Protein AF-0000000069602659 (afdb_homodimer)

Radius of gyration: 32.43 Å; Cα contacts (8 Å, |Δi|>4): 402; chains: 2; bounding box: 47×95×56 Å

Sequence (346 aa):
MYNDALFTDTVLRTPTHEFPVHKAILSARSPVFNRMFSTDMMENNNGCVEITDFEDDTVHRMLLYMYTDSLKDLELEGADELYKIAEKYDIPSLKSSCSYFLKENLYQTNACGVLFLADQHNDVDLKIAAQKYIISQSDQFFESQEWEDFMSAHLKLAADVMLKKICPGRIWQMYNDALFTDTVLRTPTHEFPVHKAILSARSPVFNRMFSTDMMENNNGCVEITDFEDDTVHRMLLYMYTDSLKDLELEGADELYKIAEKYDIPSLKSSCSYFLKENLYQTNACGVLFLADQHNDVDLKIAAQKYIISQSDQFFESQEWEDFMSAHLKLAADVMLKKICPGRIWQ

Organism: Araneus ventricosus (NCBI:txid182803)

Secondary structure (DSSP, 8-state):
-TT-GGG--EEEE-SS-EEEE-HHHHHHH-HHHHHHHHSTHHHHTTTEEE--SS-HHHHHHHHHHHHH---TT--HHHHHHHHHHHHHTT-HHHHHHHHHHHHHT--TTTHHHHHHHHHHTT-HHHHHHHHHHHHHS-GGGGGSHHHHHHHHH-HHHHHHHHHHHH-TTS---/-TT-GGG--EEEE-SS-EEEE-HHHHHHH-HHHHHHHHSTHHHHTTTEEE--SS-HHHHHHHHHHHHH---TT--HHHHHHHHHHHHHTT-HHHHHHHHHHHHHT--TTTHHHHHHHHHHTT-HHHHHHHHHHHHHS-GGGGGSHHHHHHHHH-HHHHHHHHHHHH-TTS---

pLDDT: mean 90.75, std 13.71, range [34.97, 98.56]

Foldseek 3Di:
DLPPLVPFQAWEDEPVDIRRHHLVLLLVQFVLSVCVVPPCVCVVVVRYHYDYPADPVLVVQLRVCSVPVDPPPDDPVNLLVVLVVCVVRVRVSSNVVSLVVCLVDDDLQCLLVQLVSCVVVVVPVSNVSSLVVQLPDDPVSCVDPSVVVSCVVPVPSSVVSVVCSVPVPDPDD/DLPPLVPFQAWEDEPVDIRRHHLVLLLVQFVQSVCVVPPCVCVVVVRYHYDYPADPVLVVQLRVCSVPVDPPPDDPVNLLVVLVVCVVRVRVSSNVVSLVVCLVDDDLQCLLVQLVSCVVVVVPVSNVSSLVVQLPDDPVSCVDPSVVVSCVVPVVSSVVSVVCSVPVPDPDD

Nearest PDB structures (foldseek):
  3htm-assembly1_B  TM=9.082E-01  e=2.941E-10  Homo sapiens
  4hxi-assembly1_A  TM=7.831E-01  e=1.623E-09  Homo sapiens
  8h33-assembly1_B  TM=8.554E-01  e=1.068E-07  Homo sapiens
  8h38-assembly1_I  TM=7.494E-01  e=3.550E-08  Homo sapiens
  8h3f-assembly1_I  TM=7.427E-01  e=5.828E-08  Homo sapiens

InterPro domains:
  IPR000210 BTB/POZ domain [PF00651] (5-105)
  IPR000210 BTB/POZ domain [PS50097] (8-75)
  IPR000210 BTB/POZ domain [SM00225] (8-106)
  IPR011333 SKP1/BTB/POZ domain superfamily [G3DSA:3.30.710.10] (1-107)
  IPR011333 SKP1/BTB/POZ domain superfamily [SSF54695] (1-104)

Solvent-accessible surface area (backbone atoms only — not comparable to full-atom values): 19400 Å² total; per-residue (Å²): 119,84,64,61,64,84,69,43,74,33,33,41,32,39,94,87,48,76,42,75,35,43,59,68,58,47,30,73,60,10,64,49,44,30,48,51,65,65,39,67,58,30,76,68,45,80,45,49,47,79,42,80,88,57,54,69,67,46,52,49,50,51,51,47,22,72,74,65,77,49,69,81,83,71,50,78,92,50,36,64,58,40,30,49,50,20,56,74,41,45,21,64,71,54,27,49,51,35,45,51,50,47,66,75,62,66,44,89,89,43,27,67,60,48,26,49,50,17,58,77,64,70,34,62,70,46,25,50,51,27,45,52,55,59,52,70,46,60,52,64,51,71,67,31,69,67,42,50,52,45,35,73,73,38,45,70,63,43,38,54,45,51,49,41,55,63,32,68,84,58,85,77,131,116,87,59,63,64,83,70,41,76,33,33,41,32,39,93,87,47,79,41,72,37,43,59,68,58,47,30,73,59,10,65,50,46,30,48,52,65,66,38,68,59,30,77,65,44,79,46,49,47,80,44,80,88,59,55,67,68,48,54,50,49,52,51,48,23,75,74,65,76,50,69,82,83,71,49,77,93,48,38,64,57,39,30,49,51,20,56,75,41,47,21,64,70,55,26,51,51,34,46,51,51,46,63,76,60,67,43,89,90,43,29,64,60,48,27,49,52,17,57,76,66,70,34,62,70,47,25,51,52,29,45,52,55,58,52,69,46,59,54,64,53,73,67,31,70,68,41,50,53,45,34,72,74,38,44,69,62,43,38,53,45,49,49,41,56,64,30,68,84,59,85,78,130

Structure (mmCIF, N/CA/C/O backbone):
data_AF-0000000069602659-model_v1
#
loop_
_entity.id
_entity.type
_entity.pdbx_description
1 polymer 'Speckle-type POZ protein B'
#
loop_
_atom_site.group_PDB
_atom_site.id
_atom_site.type_symbol
_atom_site.label_atom_id
_atom_site.label_alt_id
_atom_site.label_comp_id
_atom_site.label_asym_id
_atom_site.label_entity_id
_atom_site.label_seq_id
_atom_site.pdbx_PDB_ins_code
_atom_site.Cartn_x
_atom_site.Cartn_y
_atom_site.Cartn_z
_atom_site.occupancy
_atom_site.B_iso_or_equiv
_atom_site.auth_seq_id
_atom_site.auth_comp_id
_atom_site.auth_asym_id
_atom_site.auth_atom_id
_atom_site.pdbx_PDB_model_num
ATOM 1 N N . MET A 1 1 ? 1.299 -42.594 -27.141 1 35.19 1 MET A N 1
ATOM 2 C CA . MET A 1 1 ? 0.828 -43.281 -25.953 1 35.19 1 MET A CA 1
ATOM 3 C C . MET A 1 1 ? -0.59 -42.844 -25.594 1 35.19 1 MET A C 1
ATOM 5 O O . MET A 1 1 ? -1.398 -43.656 -25.141 1 35.19 1 MET A O 1
ATOM 9 N N . TYR A 1 2 ? -0.791 -41.562 -25.422 1 46.03 2 TYR A N 1
ATOM 10 C CA . TYR A 1 2 ? -2.156 -41.062 -25.344 1 46.03 2 TYR A CA 1
ATOM 11 C C . TYR A 1 2 ? -2.994 -41.531 -26.516 1 46.03 2 TYR A C 1
ATOM 13 O O . TYR A 1 2 ? -4.18 -41.219 -26.625 1 46.03 2 TYR A O 1
ATOM 21 N N . ASN A 1 3 ? -2.215 -41.938 -27.453 1 45.81 3 ASN A N 1
ATOM 22 C CA . ASN A 1 3 ? -2.908 -42.156 -28.719 1 45.81 3 ASN A CA 1
ATOM 23 C C . ASN A 1 3 ? -3.873 -43.312 -28.656 1 45.81 3 ASN A C 1
ATOM 25 O O . ASN A 1 3 ? -4.504 -43.688 -29.656 1 45.81 3 ASN A O 1
ATOM 29 N N . ASP A 1 4 ? -3.486 -44.312 -27.875 1 49.72 4 ASP A N 1
ATOM 30 C CA . ASP A 1 4 ? -4.355 -45.438 -28.234 1 49.72 4 ASP A CA 1
ATOM 31 C C . ASP A 1 4 ? -5.77 -45.219 -27.688 1 49.72 4 ASP A C 1
ATOM 33 O O . ASP A 1 4 ? -6.043 -45.5 -26.531 1 49.72 4 ASP A O 1
ATOM 37 N N . ALA A 1 5 ? -6.527 -44.312 -28.281 1 56.47 5 ALA A N 1
ATOM 38 C CA . ALA A 1 5 ? -7.957 -44.062 -28.109 1 56.47 5 ALA A CA 1
ATOM 39 C C . ALA A 1 5 ? -8.711 -45.344 -27.781 1 56.47 5 ALA A C 1
ATOM 41 O O . ALA A 1 5 ? -9.891 -45.312 -27.438 1 56.47 5 ALA A O 1
ATOM 42 N N . LEU A 1 6 ? -8.031 -46.406 -27.984 1 57.59 6 LEU A N 1
ATOM 43 C CA . LEU A 1 6 ? -8.805 -47.656 -28 1 57.59 6 LEU A CA 1
ATOM 44 C C . LEU A 1 6 ? -9.352 -48 -26.625 1 57.59 6 LEU A C 1
ATOM 46 O O . LEU A 1 6 ? -10.43 -48.594 -26.5 1 57.59 6 LEU A O 1
ATOM 50 N N . PHE A 1 7 ? -8.648 -47.281 -25.516 1 70.19 7 PHE A N 1
ATOM 51 C CA . PHE A 1 7 ? -9.172 -47.719 -24.219 1 70.19 7 PHE A CA 1
ATOM 52 C C . PHE A 1 7 ? -9.594 -46.531 -23.375 1 70.19 7 PHE A C 1
ATOM 54 O O . PHE A 1 7 ? -9.656 -46.625 -22.141 1 70.19 7 PHE A O 1
ATOM 61 N N . THR A 1 8 ? -9.844 -45.438 -24.109 1 83.62 8 THR A N 1
ATOM 62 C CA . THR A 1 8 ? -10.367 -44.312 -23.344 1 83.62 8 THR A CA 1
ATOM 63 C C . THR A 1 8 ? -11.828 -44.562 -22.984 1 83.62 8 THR A C 1
ATOM 65 O O . THR A 1 8 ? -12.555 -45.25 -23.719 1 83.62 8 THR A O 1
ATOM 68 N N . ASP A 1 9 ? -12.273 -44.094 -21.797 1 89 9 ASP A N 1
ATOM 69 C CA . ASP A 1 9 ? -13.625 -44.406 -21.344 1 89 9 ASP A CA 1
ATOM 70 C C . ASP A 1 9 ? -14.367 -43.125 -20.953 1 89 9 ASP A C 1
ATOM 72 O O . ASP A 1 9 ? -15.5 -43.188 -20.484 1 89 9 ASP A O 1
ATOM 76 N N . THR A 1 10 ? -13.758 -42 -21.141 1 90.06 10 THR A N 1
ATOM 77 C CA . THR A 1 10 ? -14.438 -40.719 -20.938 1 90.06 10 THR A CA 1
ATOM 78 C C . THR A 1 10 ? -13.75 -39.594 -21.734 1 90.06 10 THR A C 1
ATOM 80 O O . THR A 1 10 ? -12.758 -39.844 -22.422 1 90.06 10 THR A O 1
ATOM 83 N N . VAL A 1 11 ? -14.352 -38.406 -21.734 1 93.06 11 VAL A N 1
ATOM 84 C CA . VAL A 1 11 ? -13.836 -37.281 -22.531 1 93.06 11 VAL A CA 1
ATOM 85 C C . VAL A 1 11 ? -13.773 -36.031 -21.656 1 93.06 11 VAL A C 1
ATOM 87 O O . VAL A 1 11 ? -14.703 -35.719 -20.906 1 93.06 11 VAL A O 1
ATOM 90 N N . LEU A 1 12 ? -12.609 -35.375 -21.734 1 95 12 LEU A N 1
ATOM 91 C CA . LEU A 1 12 ? -12.523 -34 -21.25 1 95 12 LEU A CA 1
ATOM 92 C C . LEU A 1 12 ? -12.773 -33 -22.391 1 95 12 LEU A C 1
ATOM 94 O O . LEU A 1 12 ? -12.172 -33.125 -23.469 1 95 12 LEU A O 1
ATOM 98 N N . ARG A 1 13 ? -13.648 -32.031 -22.141 1 95.38 13 ARG A N 1
ATOM 99 C CA . ARG A 1 13 ? -14.047 -31.141 -23.219 1 95.38 13 ARG A CA 1
ATOM 100 C C . ARG A 1 13 ? -13.797 -29.688 -22.844 1 95.38 13 ARG A C 1
ATOM 102 O O . ARG A 1 13 ? -14.219 -29.234 -21.781 1 95.38 13 ARG A O 1
ATOM 109 N N . THR A 1 14 ? -13.008 -29.016 -23.703 1 96.75 14 THR A N 1
ATOM 110 C CA . THR A 1 14 ? -12.945 -27.562 -23.703 1 96.75 14 THR A CA 1
ATOM 111 C C . THR A 1 14 ? -13.898 -26.969 -24.734 1 96.75 14 THR A C 1
ATOM 113 O O . THR A 1 14 ? -14.547 -27.719 -25.469 1 96.75 14 THR A O 1
ATOM 116 N N . PRO A 1 15 ? -14.078 -25.688 -24.734 1 94.62 15 PRO A N 1
ATOM 117 C CA . PRO A 1 15 ? -15.016 -25.109 -25.703 1 94.62 15 PRO A CA 1
ATOM 118 C C . PRO A 1 15 ? -14.656 -25.469 -27.156 1 94.62 15 PRO A C 1
ATOM 120 O O . PRO A 1 15 ? -15.539 -25.594 -28 1 94.62 15 PRO A O 1
ATOM 123 N N . THR A 1 16 ? -13.406 -25.781 -27.391 1 96.38 16 THR A N 1
ATOM 124 C CA . THR A 1 16 ? -13 -25.906 -28.797 1 96.38 16 THR A CA 1
ATOM 125 C C . THR A 1 16 ? -12.43 -27.297 -29.062 1 96.38 16 THR A C 1
ATOM 127 O O . THR A 1 16 ? -12.203 -27.672 -30.203 1 96.38 16 THR A O 1
ATOM 130 N N . HIS A 1 17 ? -12.172 -28.094 -28.016 1 96.06 17 HIS A N 1
ATOM 131 C CA . HIS A 1 17 ? -11.469 -29.344 -28.234 1 96.06 17 HIS A CA 1
ATOM 132 C C . HIS A 1 17 ? -11.984 -30.438 -27.312 1 96.06 17 HIS A C 1
ATOM 134 O O . HIS A 1 17 ? -12.461 -30.156 -26.203 1 96.06 17 HIS A O 1
ATOM 140 N N . GLU A 1 18 ? -11.906 -31.656 -27.781 1 95.25 18 GLU A N 1
ATOM 141 C CA . GLU A 1 18 ? -12.203 -32.844 -26.969 1 95.25 18 GLU A CA 1
ATOM 142 C C . GLU A 1 18 ? -10.953 -33.688 -26.766 1 95.25 18 GLU A C 1
ATOM 144 O O . GLU A 1 18 ? -10.164 -33.875 -27.688 1 95.25 18 GLU A O 1
ATOM 149 N N . PHE A 1 19 ? -10.781 -34.156 -25.5 1 95.94 19 PHE A N 1
ATOM 150 C CA . PHE A 1 19 ? -9.641 -34.969 -25.141 1 95.94 19 PHE A CA 1
ATOM 151 C C . PHE A 1 19 ? -10.102 -36.312 -24.609 1 95.94 19 PHE A C 1
ATOM 153 O O . PHE A 1 19 ? -10.539 -36.438 -23.453 1 95.94 19 PHE A O 1
ATOM 160 N N . PRO A 1 20 ? -10.086 -37.375 -25.484 1 94.25 20 PRO A N 1
ATOM 161 C CA . PRO A 1 20 ? -10.359 -38.688 -24.906 1 94.25 20 PRO A CA 1
ATOM 162 C C . PRO A 1 20 ? -9.352 -39.094 -23.844 1 94.25 20 PRO A C 1
ATOM 164 O O . PRO A 1 20 ? -8.141 -38.969 -24.047 1 94.25 20 PRO A O 1
ATOM 167 N N . VAL A 1 21 ? -9.852 -39.5 -22.625 1 94.69 21 VAL A N 1
ATOM 168 C CA . VAL A 1 21 ? -8.953 -39.781 -21.516 1 94.69 21 VAL A CA 1
ATOM 169 C C . VAL A 1 21 ? -9.43 -41.031 -20.781 1 94.69 21 VAL A C 1
ATOM 171 O O . VAL A 1 21 ? -10.531 -41.531 -21.031 1 94.69 21 VAL A O 1
ATOM 174 N N . HIS A 1 22 ? -8.547 -41.656 -19.953 1 93.31 22 HIS A N 1
ATOM 175 C CA . HIS A 1 22 ? -8.852 -42.812 -19.109 1 93.31 22 HIS A CA 1
ATOM 176 C C . HIS A 1 22 ? -9.242 -42.344 -17.703 1 93.31 22 HIS A C 1
ATOM 178 O O . HIS A 1 22 ? -8.445 -41.719 -17 1 93.31 22 HIS A O 1
ATOM 184 N N . LYS A 1 23 ? -10.438 -42.719 -17.281 1 91.81 23 LYS A N 1
ATOM 185 C CA . LYS A 1 23 ? -10.891 -42.375 -15.93 1 91.81 23 LYS A CA 1
ATOM 186 C C . LYS A 1 23 ? -9.906 -42.906 -14.875 1 91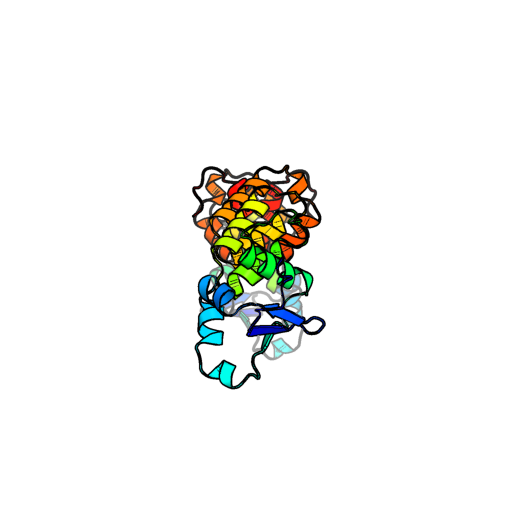.81 23 LYS A C 1
ATOM 188 O O . LYS A 1 23 ? -9.625 -42.188 -13.898 1 91.81 23 LYS A O 1
ATOM 193 N N . ALA A 1 24 ? -9.422 -44.031 -15.156 1 91.62 24 ALA A N 1
ATOM 194 C CA . ALA A 1 24 ? -8.531 -44.688 -14.188 1 91.62 24 ALA A CA 1
ATOM 195 C C . ALA A 1 24 ? -7.281 -43.844 -13.945 1 91.62 24 ALA A C 1
ATOM 197 O O . ALA A 1 24 ? -6.855 -43.656 -12.805 1 91.62 24 ALA A O 1
ATOM 198 N N . ILE A 1 25 ? -6.727 -43.344 -15.016 1 94.88 25 ILE A N 1
ATOM 199 C CA . ILE A 1 25 ? -5.496 -42.562 -14.914 1 94.88 25 ILE A CA 1
ATOM 200 C C . ILE A 1 25 ? -5.777 -41.25 -14.211 1 94.88 25 ILE A C 1
ATOM 202 O O . ILE A 1 25 ? -5.078 -40.875 -13.266 1 94.88 25 ILE A O 1
ATOM 206 N N . LEU A 1 26 ? -6.77 -40.531 -14.617 1 95.25 26 LEU A N 1
ATOM 207 C CA . LEU A 1 26 ? -7.098 -39.219 -14.039 1 95.25 26 LEU A CA 1
ATOM 208 C C . LEU A 1 26 ? -7.484 -39.375 -12.57 1 95.25 26 LEU A C 1
ATOM 210 O O . LEU A 1 26 ? -7.043 -38.562 -11.734 1 95.25 26 LEU A O 1
ATOM 214 N N . SER A 1 27 ? -8.312 -40.375 -12.25 1 93.94 27 SER A N 1
ATOM 215 C CA . SER A 1 27 ? -8.75 -40.625 -10.875 1 93.94 27 SER A CA 1
ATOM 216 C C . SER A 1 27 ? -7.57 -40.969 -9.969 1 93.94 27 SER A C 1
ATOM 218 O O . SER A 1 27 ? -7.555 -40.594 -8.797 1 93.94 27 SER A O 1
ATOM 220 N N . ALA A 1 28 ? -6.645 -41.656 -10.516 1 95.75 28 ALA A N 1
ATOM 221 C CA . ALA A 1 28 ? -5.496 -42.094 -9.727 1 95.75 28 ALA A CA 1
ATOM 222 C C . ALA A 1 28 ? -4.578 -40.906 -9.406 1 95.75 28 ALA A C 1
ATOM 224 O O . ALA A 1 28 ? -3.912 -40.906 -8.367 1 95.75 28 ALA A O 1
ATOM 225 N N . ARG A 1 29 ? -4.574 -39.969 -10.312 1 97.12 29 ARG A N 1
ATOM 226 C CA . ARG A 1 29 ? -3.559 -38.938 -10.195 1 97.12 29 ARG A CA 1
ATOM 227 C C . ARG A 1 29 ? -4.176 -37.625 -9.734 1 97.12 29 ARG A C 1
ATOM 229 O O . ARG A 1 29 ? -3.465 -36.625 -9.531 1 97.12 29 ARG A O 1
ATOM 236 N N . SER A 1 30 ? -5.469 -37.562 -9.469 1 97.88 30 SER A N 1
ATOM 237 C CA . SER A 1 30 ? -6.172 -36.344 -9.031 1 97.88 30 SER A CA 1
ATOM 238 C C . SER A 1 30 ? -7.387 -36.719 -8.18 1 97.88 30 SER A C 1
ATOM 240 O O . SER A 1 30 ? -8.367 -37.25 -8.688 1 97.88 30 SER A O 1
ATOM 242 N N . PRO A 1 31 ? -7.375 -36.344 -6.918 1 97.31 31 PRO A N 1
ATOM 243 C CA . PRO A 1 31 ? -8.562 -36.531 -6.078 1 97.31 31 PRO A CA 1
ATOM 244 C C . PRO A 1 31 ? -9.805 -35.844 -6.648 1 97.31 31 PRO A C 1
ATOM 246 O O . PRO A 1 31 ? -10.922 -36.344 -6.488 1 97.31 31 PRO A O 1
ATOM 249 N N . VAL A 1 32 ? -9.578 -34.719 -7.27 1 96.62 32 VAL A N 1
ATOM 250 C CA . VAL A 1 32 ? -10.703 -34 -7.852 1 96.62 32 VAL A CA 1
ATOM 251 C C . VAL A 1 32 ? -11.32 -34.812 -8.984 1 96.62 32 VAL A C 1
ATOM 253 O O . VAL A 1 32 ? -12.539 -35.031 -9.008 1 96.62 32 VAL A O 1
ATOM 256 N N . PHE A 1 33 ? -10.531 -35.344 -9.852 1 94.62 33 PHE A N 1
ATOM 257 C CA . PHE A 1 33 ? -11.055 -36.188 -10.922 1 94.62 33 PHE A CA 1
ATOM 258 C C . PHE A 1 33 ? -11.656 -37.469 -10.359 1 94.62 33 PHE A C 1
ATOM 260 O O . PHE A 1 33 ? -12.68 -37.938 -10.859 1 94.62 33 PHE A O 1
ATOM 267 N N . ASN A 1 34 ? -11.016 -37.938 -9.328 1 93.62 34 ASN A N 1
ATOM 268 C CA . ASN A 1 34 ? -11.539 -39.125 -8.695 1 93.62 34 ASN A CA 1
ATOM 269 C C . ASN A 1 34 ? -12.961 -38.938 -8.188 1 93.62 34 ASN A C 1
ATOM 271 O O . ASN A 1 34 ? -13.844 -39.75 -8.422 1 93.62 34 ASN A O 1
ATOM 275 N N . ARG A 1 35 ? -13.156 -37.844 -7.566 1 93.12 35 ARG A N 1
ATOM 276 C CA . ARG A 1 35 ? -14.477 -37.531 -7.055 1 93.12 35 ARG A CA 1
ATOM 277 C C . ARG A 1 35 ? -15.469 -37.312 -8.195 1 93.12 35 ARG A C 1
ATOM 279 O O . ARG A 1 35 ? -16.609 -37.75 -8.125 1 93.12 35 ARG A O 1
ATOM 286 N N . MET A 1 36 ? -15.008 -36.656 -9.195 1 89.94 36 MET A N 1
ATOM 287 C CA . MET A 1 36 ? -15.875 -36.344 -10.328 1 89.94 36 MET A CA 1
ATOM 288 C C . MET A 1 36 ? -16.406 -37.625 -10.977 1 89.94 36 MET A C 1
ATOM 290 O O . MET A 1 36 ? -17.562 -37.656 -11.406 1 89.94 36 MET A O 1
ATOM 294 N N . PHE A 1 37 ? -15.578 -38.625 -10.953 1 87.69 37 PHE A N 1
ATOM 295 C CA . PHE A 1 37 ? -15.93 -39.844 -11.664 1 87.69 37 PHE A CA 1
ATOM 296 C C . PHE A 1 37 ? -16.625 -40.844 -10.727 1 87.69 37 PHE A C 1
ATOM 298 O O . PHE A 1 37 ? -17.266 -41.781 -11.188 1 87.69 37 PHE A O 1
ATOM 305 N N . SER A 1 38 ? -16.422 -40.719 -9.508 1 84.81 38 SER A N 1
ATOM 306 C CA . SER A 1 38 ? -17.031 -41.625 -8.539 1 84.81 38 SER A CA 1
ATOM 307 C C . SER A 1 38 ? -18.453 -41.188 -8.195 1 84.81 38 SER A C 1
ATOM 309 O O . SER A 1 38 ? -19.281 -42 -7.77 1 84.81 38 SER A O 1
ATOM 311 N N . THR A 1 39 ? -18.547 -39.938 -8.125 1 72.5 39 THR A N 1
ATOM 312 C CA . THR A 1 39 ? -19.875 -39.438 -7.777 1 72.5 39 THR A CA 1
ATOM 313 C C . THR A 1 39 ? -20.859 -39.656 -8.93 1 72.5 39 THR A C 1
ATOM 315 O O . THR A 1 39 ? -20.453 -39.688 -10.094 1 72.5 39 THR A O 1
ATOM 318 N N . ASP A 1 40 ? -21.953 -40.312 -8.703 1 59.81 40 ASP A N 1
ATOM 319 C CA . ASP A 1 40 ? -23.016 -40.625 -9.648 1 59.81 40 ASP A CA 1
ATOM 320 C C . ASP A 1 40 ? -23.234 -39.469 -10.625 1 59.81 40 ASP A C 1
ATOM 322 O O . ASP A 1 40 ? -24 -39.594 -11.586 1 59.81 40 ASP A O 1
ATOM 326 N N . MET A 1 41 ? -22.594 -38.438 -10.32 1 53 41 MET A N 1
ATOM 327 C CA . MET A 1 41 ? -22.828 -37.25 -11.148 1 53 41 MET A CA 1
ATOM 328 C C . MET A 1 41 ? -22.406 -37.5 -12.586 1 53 41 MET A C 1
ATOM 330 O O . MET A 1 41 ? -23.047 -37 -13.523 1 53 41 MET A O 1
ATOM 334 N N . MET A 1 42 ? -21.359 -38.25 -12.703 1 52.66 42 MET A N 1
ATOM 335 C CA . MET A 1 42 ? -20.953 -38.531 -14.078 1 52.66 42 MET A CA 1
ATOM 336 C C . MET A 1 42 ? -21.906 -39.531 -14.734 1 52.66 42 MET A C 1
ATOM 338 O O . MET A 1 42 ? -21.938 -39.656 -15.961 1 52.66 42 MET A O 1
ATOM 342 N N . GLU A 1 43 ? -22.391 -40.438 -13.914 1 49.47 43 GLU A N 1
ATOM 343 C CA . GLU A 1 43 ? -23.422 -41.188 -14.617 1 49.47 43 GLU A CA 1
ATOM 344 C C . GLU A 1 43 ? -24.344 -40.281 -15.414 1 49.47 43 GLU A C 1
ATOM 346 O O . GLU A 1 43 ? -24.781 -40.625 -16.516 1 49.47 43 GLU A O 1
ATOM 351 N N . ASN A 1 44 ? -24.531 -39.156 -14.812 1 48.19 44 ASN A N 1
ATOM 352 C CA . ASN A 1 44 ? -25.516 -38.25 -15.422 1 48.19 44 ASN A CA 1
ATOM 353 C C . ASN A 1 44 ? -24.875 -37.281 -16.391 1 48.19 44 ASN A C 1
ATOM 355 O O . ASN A 1 44 ? -25.562 -36.625 -17.188 1 48.19 44 ASN A O 1
ATOM 359 N N . ASN A 1 45 ? -23.641 -36.969 -16.297 1 52.16 45 ASN A N 1
ATOM 360 C CA . ASN A 1 45 ? -23.109 -35.906 -17.156 1 52.16 45 ASN A CA 1
ATOM 361 C C . ASN A 1 45 ? -22.516 -36.469 -18.438 1 52.16 45 ASN A C 1
ATOM 363 O O . ASN A 1 45 ? -21.578 -35.906 -19 1 52.16 45 ASN A O 1
ATOM 367 N N . ASN A 1 46 ? -23.266 -37.469 -19 1 57.22 46 ASN A N 1
ATOM 368 C CA . ASN A 1 46 ? -23.047 -38 -20.344 1 57.22 46 ASN A CA 1
ATOM 369 C C . ASN A 1 46 ? -21.609 -38.469 -20.531 1 57.22 46 ASN A C 1
ATOM 371 O O . ASN A 1 46 ? -21.109 -38.5 -21.672 1 57.22 46 ASN A O 1
ATOM 375 N N . GLY A 1 47 ? -20.844 -38.594 -19.359 1 70.06 47 GLY A N 1
ATOM 376 C CA . GLY A 1 47 ? -19.516 -39.188 -19.516 1 70.06 47 GLY A CA 1
ATOM 377 C C . GLY A 1 47 ? -18.453 -38.188 -19.906 1 70.06 47 GLY A C 1
ATOM 378 O O . GLY A 1 47 ? -17.453 -38.531 -20.531 1 70.06 47 GLY A O 1
ATOM 379 N N . CYS A 1 48 ? -18.844 -36.875 -19.812 1 84.56 48 CYS A N 1
ATOM 380 C CA . CYS A 1 48 ? -17.875 -35.875 -20.266 1 84.56 48 CYS A CA 1
ATOM 381 C C . CYS A 1 48 ? -17.594 -34.875 -19.156 1 84.56 48 CYS A C 1
ATOM 383 O O . CYS A 1 48 ? -18.484 -34.5 -18.406 1 84.56 48 CYS A O 1
ATOM 385 N N . VAL A 1 49 ? -16.312 -34.531 -18.922 1 91.38 49 VAL A N 1
ATOM 386 C CA . VAL A 1 49 ? -15.898 -33.469 -18.016 1 91.38 49 VAL A CA 1
ATOM 387 C C . VAL A 1 49 ? -15.641 -32.188 -18.797 1 91.38 49 VAL A C 1
ATOM 389 O O . VAL A 1 49 ? -14.812 -32.156 -19.703 1 91.38 49 VAL A O 1
ATOM 392 N N . GLU A 1 50 ? -16.312 -31.094 -18.359 1 94.06 50 GLU A N 1
ATOM 393 C CA . GLU A 1 50 ? -16.172 -29.812 -19.062 1 94.06 50 GLU A CA 1
ATOM 394 C C . GLU A 1 50 ? -15.156 -28.922 -18.359 1 94.06 50 GLU A C 1
ATOM 396 O O . GLU A 1 50 ? -15.25 -28.688 -17.141 1 94.06 50 GLU A O 1
ATOM 401 N N . ILE A 1 51 ? -14.18 -28.516 -19.094 1 96.44 51 ILE A N 1
ATOM 402 C CA . ILE A 1 51 ? -13.203 -27.547 -18.609 1 96.44 51 ILE A CA 1
ATOM 403 C C . ILE A 1 51 ? -13.305 -26.266 -19.453 1 96.44 51 ILE A C 1
ATOM 405 O O . ILE A 1 51 ? -12.922 -26.25 -20.625 1 96.44 51 ILE A O 1
ATOM 409 N N . THR A 1 52 ? -13.758 -25.172 -18.844 1 96.25 52 THR A N 1
ATOM 410 C CA . THR A 1 52 ? -14.055 -23.969 -19.641 1 96.25 52 THR A CA 1
ATOM 411 C C . THR A 1 52 ? -13.141 -22.828 -19.234 1 96.25 52 THR A C 1
ATOM 413 O O . THR A 1 52 ? -13.062 -21.812 -19.938 1 96.25 52 THR A O 1
ATOM 416 N N . ASP A 1 53 ? -12.352 -23.031 -18.219 1 97 53 ASP A N 1
ATOM 417 C CA . ASP A 1 53 ? -11.625 -21.906 -17.656 1 97 53 ASP A CA 1
ATOM 418 C C . ASP A 1 53 ? -10.141 -21.953 -18.016 1 97 53 ASP A C 1
ATOM 420 O O . ASP A 1 53 ? -9.359 -21.125 -17.562 1 97 53 ASP A O 1
ATOM 424 N N . PHE A 1 54 ? -9.789 -22.953 -18.781 1 97.75 54 PHE A N 1
ATOM 425 C CA . PHE A 1 54 ? -8.414 -23.047 -19.234 1 97.75 54 PHE A CA 1
ATOM 426 C C . PHE A 1 54 ? -8.359 -23.266 -20.75 1 97.75 54 PHE A C 1
ATOM 428 O O . PHE A 1 54 ? -9.266 -23.875 -21.328 1 97.75 54 PHE A O 1
ATOM 435 N N . GLU A 1 55 ? -7.293 -22.828 -21.328 1 96.75 55 GLU A N 1
ATOM 436 C CA . GLU A 1 55 ? -7.105 -22.984 -22.766 1 96.75 55 GLU A CA 1
ATOM 437 C C . GLU A 1 55 ? -6.738 -24.422 -23.125 1 96.75 55 GLU A C 1
ATOM 439 O O . GLU A 1 55 ? -6.207 -25.156 -22.281 1 96.75 55 GLU A O 1
ATOM 444 N N . ASP A 1 56 ? -6.902 -24.734 -24.375 1 97 56 ASP A N 1
ATOM 445 C CA . ASP A 1 56 ? -6.676 -26.094 -24.891 1 97 56 ASP A CA 1
ATOM 446 C C . ASP A 1 56 ? -5.25 -26.547 -24.609 1 97 56 ASP A C 1
ATOM 448 O O . ASP A 1 56 ? -5.027 -27.688 -24.172 1 97 56 ASP A O 1
ATOM 452 N N . ASP A 1 57 ? -4.383 -25.641 -24.828 1 95.5 57 ASP A N 1
ATOM 453 C CA . ASP A 1 57 ? -2.979 -26 -24.672 1 95.5 57 ASP A CA 1
ATOM 454 C C . ASP A 1 57 ? -2.668 -26.359 -23.219 1 95.5 57 ASP A C 1
ATOM 456 O O . ASP A 1 57 ? -1.942 -27.328 -22.953 1 95.5 57 ASP A O 1
ATOM 460 N N . THR A 1 58 ? -3.191 -25.656 -22.297 1 97.44 58 THR A N 1
ATOM 461 C CA . THR A 1 58 ? -2.984 -25.922 -20.891 1 97.44 58 THR A CA 1
ATOM 462 C C . THR A 1 58 ? -3.568 -27.281 -20.484 1 97.44 58 THR A C 1
ATOM 464 O O . THR A 1 58 ? -2.916 -28.062 -19.797 1 97.44 58 THR A O 1
ATOM 467 N N . VAL A 1 59 ? -4.766 -27.562 -20.984 1 97.69 59 VAL A N 1
ATOM 468 C CA . VAL A 1 59 ? -5.434 -28.828 -20.672 1 97.69 59 VAL A CA 1
ATOM 469 C C . VAL A 1 59 ? -4.641 -29.984 -21.281 1 97.69 59 VAL A C 1
ATOM 471 O O . VAL A 1 59 ? -4.418 -31 -20.609 1 97.69 59 VAL A O 1
ATOM 474 N N . HIS A 1 60 ? -4.188 -29.734 -22.453 1 95.88 60 HIS A N 1
ATOM 475 C CA . HIS A 1 60 ? -3.396 -30.766 -23.125 1 95.88 60 HIS A CA 1
ATOM 476 C C . HIS A 1 60 ? -2.129 -31.078 -22.344 1 95.88 60 HIS A C 1
ATOM 478 O O . HIS A 1 60 ? -1.794 -32.25 -22.141 1 95.88 60 HIS A O 1
ATOM 484 N N . ARG A 1 61 ? -1.472 -30.094 -21.875 1 96.75 61 ARG A N 1
ATOM 485 C CA . ARG A 1 61 ? -0.231 -30.297 -21.141 1 96.75 61 ARG A CA 1
ATOM 486 C C . ARG A 1 61 ? -0.496 -30.969 -19.797 1 96.75 61 ARG A C 1
ATOM 488 O O . ARG A 1 61 ? 0.296 -31.812 -19.359 1 96.75 61 ARG A O 1
ATOM 495 N N . MET A 1 62 ? -1.545 -30.547 -19.172 1 98 62 MET A N 1
ATOM 496 C CA . MET A 1 62 ? -1.93 -31.234 -17.938 1 98 62 MET A CA 1
ATOM 497 C C . MET A 1 62 ? -2.111 -32.719 -18.188 1 98 62 MET A C 1
ATOM 499 O O . MET A 1 62 ? -1.542 -33.562 -17.469 1 98 62 MET A O 1
ATOM 503 N N . LEU A 1 63 ? -2.857 -33.062 -19.234 1 97.06 63 LEU A N 1
ATOM 504 C CA . LEU A 1 63 ? -3.139 -34.469 -19.547 1 97.06 63 LEU A CA 1
ATOM 505 C C . LEU A 1 63 ? -1.858 -35.219 -19.922 1 97.06 63 LEU A C 1
ATOM 507 O O . LEU A 1 63 ? -1.636 -36.344 -19.469 1 97.06 63 LEU A O 1
ATOM 511 N N . LEU A 1 64 ? -1.091 -34.562 -20.703 1 96.19 64 LEU A N 1
ATOM 512 C CA . LEU A 1 64 ? 0.184 -35.188 -21.062 1 96.19 64 LEU A CA 1
ATOM 513 C C . LEU A 1 64 ? 1 -35.531 -19.828 1 96.19 64 LEU A C 1
ATOM 515 O O . LEU A 1 64 ? 1.552 -36.625 -19.734 1 96.19 64 LEU A O 1
ATOM 519 N N . TYR A 1 65 ? 1.07 -34.594 -18.891 1 97 65 TYR A N 1
ATOM 520 C CA . TYR A 1 65 ? 1.801 -34.812 -17.656 1 97 65 TYR A CA 1
ATOM 521 C C . TYR A 1 65 ? 1.192 -36 -16.875 1 97 65 TYR A C 1
ATOM 523 O O . TYR A 1 65 ? 1.915 -36.844 -16.344 1 97 65 TYR A O 1
ATOM 531 N N . MET A 1 66 ? -0.102 -36.031 -16.781 1 96.81 66 MET A N 1
ATOM 532 C CA . MET A 1 66 ? -0.778 -37.062 -16.016 1 96.81 66 MET A CA 1
ATOM 533 C C . MET A 1 66 ? -0.495 -38.438 -16.609 1 96.81 66 MET A C 1
ATOM 535 O O . MET A 1 66 ? -0.448 -39.438 -15.883 1 96.81 66 MET A O 1
ATOM 539 N N . TYR A 1 67 ? -0.273 -38.438 -17.875 1 95.31 67 TYR A N 1
ATOM 540 C CA . TYR A 1 67 ? -0.05 -39.719 -18.547 1 95.31 67 TYR A CA 1
ATOM 541 C C . TYR A 1 67 ? 1.433 -40.062 -18.562 1 95.31 67 TYR A C 1
ATOM 543 O O . TYR A 1 67 ? 1.795 -41.25 -18.562 1 95.31 67 TYR A O 1
ATOM 551 N N . THR A 1 68 ? 2.316 -39.062 -18.531 1 95.06 68 THR A N 1
ATOM 552 C CA . THR A 1 68 ? 3.719 -39.375 -18.797 1 95.06 68 THR A CA 1
ATOM 553 C C . THR A 1 68 ? 4.59 -39 -17.609 1 95.06 68 THR A C 1
ATOM 555 O O . THR A 1 68 ? 5.738 -39.438 -17.516 1 95.06 68 THR A O 1
ATOM 558 N N . ASP A 1 69 ? 4.133 -38.125 -16.719 1 95.19 69 ASP A N 1
ATOM 559 C CA . ASP A 1 69 ? 4.871 -37.594 -15.586 1 95.19 69 ASP A CA 1
ATOM 560 C C . ASP A 1 69 ? 6.055 -36.719 -16.047 1 95.19 69 ASP A C 1
ATOM 562 O O . ASP A 1 69 ? 7.117 -36.75 -15.43 1 95.19 69 ASP A O 1
ATOM 566 N N . SER A 1 70 ? 5.828 -36.094 -17.188 1 92.94 70 SER A N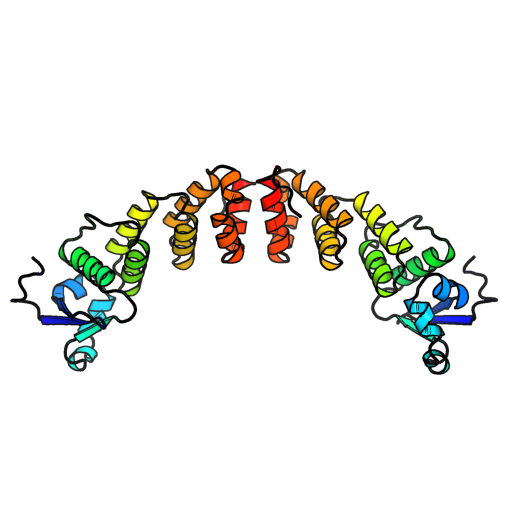 1
ATOM 567 C CA . SER A 1 70 ? 6.926 -35.312 -17.75 1 92.94 70 SER A CA 1
ATOM 568 C C . SER A 1 70 ? 6.457 -33.938 -18.172 1 92.94 70 SER A C 1
ATOM 570 O O . SER A 1 70 ? 5.355 -33.781 -18.703 1 92.94 70 SER A O 1
ATOM 572 N N . LEU A 1 71 ? 7.305 -32.938 -17.828 1 91.94 71 LEU A N 1
ATOM 573 C CA . LEU A 1 71 ? 7.082 -31.578 -18.297 1 91.94 71 LEU A CA 1
ATOM 574 C C . LEU A 1 71 ? 8.062 -31.219 -19.406 1 91.94 71 LEU A C 1
ATOM 576 O O . LEU A 1 71 ? 8.375 -30.047 -19.609 1 91.94 71 LEU A O 1
ATOM 580 N N . LYS A 1 72 ? 8.414 -32.219 -20.109 1 86.62 72 LYS A N 1
ATOM 581 C CA . LYS A 1 72 ? 9.391 -31.953 -21.172 1 86.62 72 LYS A CA 1
ATOM 582 C C . LYS A 1 72 ? 8.914 -30.859 -22.109 1 86.62 72 LYS A C 1
ATOM 584 O O . LYS A 1 72 ? 7.73 -30.797 -22.453 1 86.62 72 LYS A O 1
ATOM 589 N N . ASP A 1 73 ? 9.539 -29.844 -22.359 1 86.31 73 ASP A N 1
ATOM 590 C CA . ASP A 1 73 ? 9.312 -28.797 -23.344 1 86.31 73 ASP A CA 1
ATOM 591 C C . ASP A 1 73 ? 8.438 -27.688 -22.766 1 86.31 73 ASP A C 1
ATOM 593 O O . ASP A 1 73 ? 7.801 -26.938 -23.5 1 86.31 73 ASP A O 1
ATOM 597 N N . LEU A 1 74 ? 8.219 -27.828 -21.422 1 91 74 LEU A N 1
ATOM 598 C CA . LEU A 1 74 ? 7.477 -26.719 -20.828 1 91 74 LEU A CA 1
ATOM 599 C C . LEU A 1 74 ? 8.156 -25.391 -21.125 1 91 74 LEU A C 1
ATOM 601 O O . LEU A 1 74 ? 9.383 -25.266 -21.016 1 91 74 LEU A O 1
ATOM 605 N N . GLU A 1 75 ? 7.285 -24.453 -21.531 1 91.56 75 GLU A N 1
ATOM 606 C CA . GLU A 1 75 ? 7.746 -23.094 -21.781 1 91.56 75 GLU A CA 1
ATOM 607 C C . GLU A 1 75 ? 7.242 -22.141 -20.703 1 91.56 75 GLU A C 1
ATOM 609 O O . GLU A 1 75 ? 6.23 -22.406 -20.047 1 91.56 75 GLU A O 1
ATOM 614 N N . LEU A 1 76 ? 7.91 -20.969 -20.609 1 91.38 76 LEU A N 1
ATOM 615 C CA . LEU A 1 76 ? 7.574 -19.969 -19.594 1 91.38 76 LEU A CA 1
ATOM 616 C C . LEU A 1 76 ? 6.156 -19.453 -19.797 1 91.38 76 LEU A C 1
ATOM 618 O O . LEU A 1 76 ? 5.422 -19.25 -18.828 1 91.38 76 LEU A O 1
ATOM 622 N N . GLU A 1 77 ? 5.684 -19.188 -20.953 1 90.06 77 GLU A N 1
ATOM 623 C CA . GLU A 1 77 ? 4.391 -18.594 -21.297 1 90.06 77 GLU A CA 1
ATOM 624 C C . GLU A 1 77 ? 3.24 -19.469 -20.812 1 90.06 77 GLU A C 1
ATOM 626 O O . GLU A 1 77 ? 2.182 -18.953 -20.438 1 90.06 77 GLU A O 1
ATOM 631 N N . GLY A 1 78 ? 3.475 -20.688 -20.531 1 92.62 78 GLY A N 1
ATOM 632 C CA . GLY A 1 78 ? 2.396 -21.578 -20.141 1 92.62 78 GLY A CA 1
ATOM 633 C C . GLY A 1 78 ? 2.559 -22.141 -18.734 1 92.62 78 GLY A C 1
ATOM 634 O O . GLY A 1 78 ? 1.651 -22.781 -18.203 1 92.62 78 GLY A O 1
ATOM 635 N N . ALA A 1 79 ? 3.576 -21.734 -18.141 1 96.06 79 ALA A N 1
ATOM 636 C CA . ALA A 1 79 ? 3.904 -22.359 -16.859 1 96.06 79 ALA A CA 1
ATOM 637 C C . ALA A 1 79 ? 2.939 -21.906 -15.766 1 96.06 79 ALA A C 1
ATOM 639 O O . ALA A 1 79 ? 2.529 -22.719 -14.93 1 96.06 79 ALA A O 1
ATOM 640 N N . ASP A 1 80 ? 2.57 -20.641 -15.797 1 96.12 80 ASP A N 1
ATOM 641 C CA . ASP A 1 80 ? 1.667 -20.109 -14.773 1 96.12 80 ASP A CA 1
ATOM 642 C C . ASP A 1 80 ? 0.29 -20.766 -14.875 1 96.12 80 ASP A C 1
ATOM 644 O O . ASP A 1 80 ? -0.296 -21.141 -13.859 1 96.12 80 ASP A O 1
ATOM 648 N N . GLU A 1 81 ? -0.194 -20.906 -16.109 1 97.06 81 GLU A N 1
ATOM 649 C CA . GLU A 1 81 ? -1.498 -21.531 -16.312 1 97.06 81 GLU A CA 1
ATOM 650 C C . GLU A 1 81 ? -1.476 -23.016 -15.922 1 97.06 81 GLU A C 1
ATOM 652 O O . GLU A 1 81 ? -2.443 -23.531 -15.359 1 97.06 81 GLU A O 1
ATOM 657 N N . LEU A 1 82 ? -0.42 -23.641 -16.234 1 98 82 LEU A N 1
ATOM 658 C CA . LEU A 1 82 ? -0.277 -25.047 -15.867 1 98 82 LEU A CA 1
ATOM 659 C C . LEU A 1 82 ? -0.203 -25.219 -14.352 1 98 82 LEU A C 1
ATOM 661 O O . LEU A 1 82 ? -0.776 -26.156 -13.797 1 98 82 LEU A O 1
ATOM 665 N N . TYR A 1 83 ? 0.473 -24.25 -13.727 1 98.38 83 TYR A N 1
ATOM 666 C CA . TYR A 1 83 ? 0.519 -24.203 -12.266 1 98.38 83 TYR A CA 1
ATOM 667 C C . TYR A 1 83 ? -0.883 -24.094 -11.68 1 98.38 83 TYR A C 1
ATOM 669 O O . TYR A 1 83 ? -1.252 -24.844 -10.781 1 98.38 83 TYR A O 1
ATOM 677 N N . LYS A 1 84 ? -1.677 -23.297 -12.25 1 98.25 84 LYS A N 1
ATOM 678 C CA . LYS A 1 84 ? -3.025 -23.031 -11.758 1 98.25 84 LYS A CA 1
ATOM 679 C C . LYS A 1 84 ? -3.932 -24.234 -11.961 1 98.25 84 LYS A C 1
ATOM 681 O O . LYS A 1 84 ? -4.691 -24.609 -11.062 1 98.25 84 LYS A O 1
ATOM 686 N N . ILE A 1 85 ? -3.881 -24.797 -13.109 1 98.38 85 ILE A N 1
ATOM 687 C CA . ILE A 1 85 ? -4.762 -25.922 -13.383 1 98.38 85 ILE A CA 1
ATOM 688 C C . ILE A 1 85 ? -4.359 -27.125 -12.508 1 98.38 85 ILE A C 1
ATOM 690 O O . ILE A 1 85 ? -5.211 -27.891 -12.07 1 98.38 85 ILE A O 1
ATOM 694 N N . ALA A 1 86 ? -3.061 -27.281 -12.297 1 98.5 86 ALA A N 1
ATOM 695 C CA . ALA A 1 86 ? -2.574 -28.328 -11.406 1 98.5 86 ALA A CA 1
ATOM 696 C C . ALA A 1 86 ? -3.188 -28.203 -10.016 1 98.5 86 ALA A C 1
ATOM 698 O O . ALA A 1 86 ? -3.564 -29.203 -9.398 1 98.5 86 ALA A O 1
ATOM 699 N N . GLU A 1 87 ? -3.25 -26.953 -9.562 1 97.81 87 GLU A N 1
ATOM 700 C CA . GLU A 1 87 ? -3.855 -26.688 -8.266 1 97.81 87 GLU A CA 1
ATOM 701 C C . GLU A 1 87 ? -5.363 -26.922 -8.297 1 97.81 87 GLU A C 1
ATOM 703 O O . GLU A 1 87 ? -5.922 -27.562 -7.406 1 97.81 87 GLU A O 1
ATOM 708 N N . LYS A 1 88 ? -6.035 -26.469 -9.328 1 97.62 88 LYS A N 1
ATOM 709 C CA . LYS A 1 88 ? -7.488 -26.578 -9.438 1 97.62 88 LYS A CA 1
ATOM 710 C C . LYS A 1 88 ? -7.93 -28.047 -9.398 1 97.62 88 LYS A C 1
ATOM 712 O O . LYS A 1 88 ? -8.922 -28.375 -8.75 1 97.62 88 LYS A O 1
ATOM 717 N N . TYR A 1 89 ? -7.215 -28.891 -10.062 1 97.81 89 TYR A N 1
ATOM 718 C CA . TYR A 1 89 ? -7.625 -30.281 -10.156 1 97.81 89 TYR A CA 1
ATOM 719 C C . TYR A 1 89 ? -6.824 -31.156 -9.195 1 97.81 89 TYR A C 1
ATOM 721 O O . TYR A 1 89 ? -6.855 -32.375 -9.289 1 97.81 89 TYR A O 1
ATOM 729 N N . ASP A 1 90 ? -6.043 -30.5 -8.32 1 98.31 90 ASP A N 1
ATOM 730 C CA . ASP A 1 90 ? -5.328 -31.125 -7.215 1 98.31 90 ASP A CA 1
ATOM 731 C C . ASP A 1 90 ? -4.363 -32.188 -7.719 1 98.31 90 ASP A C 1
ATOM 733 O O . ASP A 1 90 ? -4.461 -33.375 -7.32 1 98.31 90 ASP A O 1
ATOM 737 N N . ILE A 1 91 ? -3.512 -31.812 -8.516 1 98.19 91 ILE A N 1
ATOM 738 C CA . ILE A 1 91 ? -2.404 -32.625 -8.992 1 98.19 91 ILE A CA 1
ATOM 739 C C . ILE A 1 91 ? -1.09 -32.125 -8.414 1 98.19 91 ILE A C 1
ATOM 741 O O . ILE A 1 91 ? -0.321 -31.438 -9.102 1 98.19 91 ILE A O 1
ATOM 745 N N . PRO A 1 92 ? -0.754 -32.531 -7.25 1 97.19 92 PRO A N 1
ATOM 746 C CA . PRO A 1 92 ? 0.343 -31.922 -6.5 1 97.19 92 PRO A CA 1
ATOM 747 C C . PRO A 1 92 ? 1.693 -32.062 -7.195 1 97.19 92 PRO A C 1
ATOM 749 O O . PRO A 1 92 ? 2.525 -31.156 -7.148 1 97.19 92 PRO A O 1
ATOM 752 N N . SER A 1 93 ? 1.905 -33.25 -7.77 1 97.06 93 SER A N 1
ATOM 753 C CA . SER A 1 93 ? 3.182 -33.469 -8.445 1 97.06 93 SER A CA 1
ATOM 754 C C . SER A 1 93 ? 3.371 -32.5 -9.602 1 97.06 93 SER A C 1
ATOM 756 O O . SER A 1 93 ? 4.473 -32 -9.82 1 97.06 93 SER A O 1
ATOM 758 N N . LEU A 1 94 ? 2.318 -32.219 -10.32 1 98 94 LEU A N 1
ATOM 759 C CA . LEU A 1 94 ? 2.379 -31.266 -11.422 1 98 94 LEU A CA 1
ATOM 760 C C . LEU A 1 94 ? 2.613 -29.844 -10.914 1 98 94 LEU A C 1
ATOM 762 O O . LEU A 1 94 ? 3.443 -29.125 -11.453 1 98 94 LEU A O 1
ATOM 766 N N . LYS A 1 95 ? 1.915 -29.422 -9.898 1 97.75 95 LYS A N 1
ATOM 767 C CA . LYS A 1 95 ? 2.104 -28.094 -9.312 1 97.75 95 LYS A CA 1
ATOM 768 C C . LYS A 1 95 ? 3.547 -27.891 -8.867 1 97.75 95 LYS A C 1
ATOM 770 O O . LYS A 1 95 ? 4.164 -26.875 -9.172 1 97.75 95 LYS A O 1
ATOM 775 N N . SER A 1 96 ? 4.031 -28.953 -8.219 1 97.19 96 SER A N 1
ATOM 776 C CA . SER A 1 96 ? 5.398 -28.875 -7.723 1 97.19 96 SER A CA 1
ATOM 777 C C . SER A 1 96 ? 6.402 -28.766 -8.867 1 97.19 96 SER A C 1
ATOM 779 O O . SER A 1 96 ? 7.371 -28.016 -8.781 1 97.19 96 SER A O 1
ATOM 781 N N . SER A 1 97 ? 6.16 -29.531 -9.859 1 97 97 SER A N 1
ATOM 782 C CA . SER A 1 97 ? 7.039 -29.5 -11.023 1 97 97 SER A CA 1
ATOM 783 C C . SER A 1 97 ? 7.012 -28.125 -11.695 1 97 97 SER A C 1
ATOM 785 O O . SER A 1 97 ? 8.055 -27.594 -12.094 1 97 97 SER A O 1
ATOM 787 N N . CYS A 1 98 ? 5.848 -27.547 -11.789 1 97.69 98 CYS A N 1
ATOM 788 C CA . CYS A 1 98 ? 5.719 -26.203 -12.344 1 97.69 98 CYS A CA 1
ATOM 789 C C . CYS A 1 98 ? 6.426 -25.172 -11.461 1 97.69 98 CYS A C 1
ATOM 791 O O . CYS A 1 98 ? 7.125 -24.297 -11.969 1 97.69 98 CYS A O 1
ATOM 793 N N . SER A 1 99 ? 6.227 -25.266 -10.156 1 97.81 99 SER A N 1
ATOM 794 C CA . SER A 1 99 ? 6.887 -24.391 -9.195 1 97.81 99 SER A CA 1
ATOM 795 C C . SER A 1 99 ? 8.406 -24.438 -9.352 1 97.81 99 SER A C 1
ATOM 797 O O . SER A 1 99 ? 9.062 -23.406 -9.414 1 97.81 99 SER A O 1
ATOM 799 N N . TYR A 1 100 ? 8.883 -25.656 -9.461 1 96.69 100 TYR A N 1
ATOM 800 C CA . TYR A 1 100 ? 10.32 -25.844 -9.641 1 96.69 100 TYR A CA 1
ATOM 801 C C . TYR A 1 100 ? 10.797 -25.219 -10.945 1 96.69 100 TYR A C 1
ATOM 803 O O . TYR A 1 100 ? 11.82 -24.547 -10.977 1 96.69 100 TYR A O 1
ATOM 811 N N . PHE A 1 101 ? 10.102 -25.453 -11.969 1 97.5 101 PHE A N 1
ATOM 812 C CA . PHE A 1 101 ? 10.43 -24.891 -13.273 1 97.5 101 PHE A CA 1
ATOM 813 C C . PHE A 1 101 ? 10.5 -23.375 -13.203 1 97.5 101 PHE A C 1
ATOM 815 O O . PHE A 1 101 ? 11.453 -22.766 -13.695 1 97.5 101 PHE A O 1
ATOM 822 N N . LEU A 1 102 ? 9.523 -22.75 -12.57 1 97.94 102 LEU A N 1
ATOM 823 C CA . LEU A 1 102 ? 9.469 -21.297 -12.453 1 97.94 102 LEU A CA 1
ATOM 824 C C . LEU A 1 102 ? 10.641 -20.781 -11.625 1 97.94 102 LEU A C 1
ATOM 826 O O . LEU A 1 102 ? 11.258 -19.766 -11.984 1 97.94 102 LEU A O 1
ATOM 830 N N . LYS A 1 103 ? 10.898 -21.5 -10.547 1 97.44 103 LYS A N 1
ATOM 831 C CA . LYS A 1 103 ? 12.016 -21.125 -9.672 1 97.44 103 LYS A CA 1
ATOM 832 C C . LYS A 1 103 ? 13.328 -21.094 -10.445 1 97.44 103 LYS A C 1
ATOM 834 O O . LYS A 1 103 ? 14.172 -20.234 -10.211 1 97.44 103 LYS A O 1
ATOM 839 N N . GLU A 1 104 ? 13.43 -22.031 -11.391 1 96.5 104 GLU A N 1
ATOM 840 C CA . GLU A 1 104 ? 14.68 -22.188 -12.141 1 96.5 104 GLU A CA 1
ATOM 841 C C . GLU A 1 104 ? 14.727 -21.234 -13.328 1 96.5 104 GLU A C 1
ATOM 843 O O . GLU A 1 104 ? 15.766 -21.094 -13.977 1 96.5 104 GLU A O 1
ATOM 848 N N . ASN A 1 105 ? 13.617 -20.609 -13.578 1 97.31 105 ASN A N 1
ATOM 849 C CA . ASN A 1 105 ? 13.531 -19.766 -14.773 1 97.31 105 ASN A CA 1
ATOM 850 C C . ASN A 1 105 ? 12.977 -18.391 -14.445 1 97.31 105 ASN A C 1
ATOM 852 O O . ASN A 1 105 ? 12.086 -17.891 -15.125 1 97.31 105 ASN A O 1
ATOM 856 N N . LEU A 1 106 ? 13.445 -17.781 -13.383 1 97.69 106 LEU A N 1
ATOM 857 C CA . LEU A 1 106 ? 13.094 -16.406 -13.023 1 97.69 106 LEU A CA 1
ATOM 858 C C . LEU A 1 106 ? 13.906 -15.406 -13.844 1 97.69 106 LEU A C 1
ATOM 860 O O . LEU A 1 106 ? 15.117 -15.57 -14.016 1 97.69 106 LEU A O 1
ATOM 864 N N . TYR A 1 107 ? 13.211 -14.484 -14.383 1 95.44 107 TYR A N 1
ATOM 865 C CA . TYR A 1 107 ? 13.781 -13.367 -15.133 1 95.44 107 TYR A CA 1
ATOM 866 C C . TYR A 1 107 ? 13.188 -12.047 -14.68 1 95.44 107 TYR A C 1
ATOM 868 O O . TYR A 1 107 ? 12.203 -12.023 -13.93 1 95.44 107 TYR A O 1
ATOM 876 N N . GLN A 1 108 ? 13.797 -10.938 -15.133 1 94.25 108 GLN A N 1
ATOM 877 C CA . GLN A 1 108 ? 13.32 -9.617 -14.758 1 94.25 108 GLN A CA 1
ATOM 878 C C . GLN A 1 108 ? 11.875 -9.414 -15.203 1 94.25 108 GLN A C 1
ATOM 880 O O . GLN A 1 108 ? 11.078 -8.789 -14.484 1 94.25 108 GLN A O 1
ATOM 885 N N . THR A 1 109 ? 11.516 -10.023 -16.297 1 94.25 109 THR A N 1
ATOM 886 C CA . THR A 1 109 ? 10.227 -9.758 -16.922 1 94.25 109 THR A CA 1
ATOM 887 C C . THR A 1 109 ? 9.133 -10.625 -16.297 1 94.25 109 THR A C 1
ATOM 889 O O . THR A 1 109 ? 7.941 -10.352 -16.469 1 94.25 109 THR A O 1
ATOM 892 N N . ASN A 1 110 ? 9.547 -11.672 -15.57 1 96.56 110 ASN A N 1
ATOM 893 C CA . ASN A 1 110 ? 8.484 -12.547 -15.07 1 96.56 110 ASN A CA 1
ATOM 894 C C . ASN A 1 110 ? 8.508 -12.633 -13.547 1 96.56 110 ASN A C 1
ATOM 896 O O . ASN A 1 110 ? 7.562 -13.141 -12.938 1 96.56 110 ASN A O 1
ATOM 900 N N . ALA A 1 111 ? 9.531 -12.086 -12.906 1 97.81 111 ALA A N 1
ATOM 901 C CA . ALA A 1 111 ? 9.742 -12.273 -11.469 1 97.81 111 ALA A CA 1
ATOM 902 C C . ALA A 1 111 ? 8.578 -11.711 -10.664 1 97.81 111 ALA A C 1
ATOM 904 O O . ALA A 1 111 ? 8.086 -12.359 -9.734 1 97.81 111 ALA A O 1
ATOM 905 N N . CYS A 1 112 ? 8.109 -10.555 -11.039 1 98.19 112 CYS A N 1
ATOM 906 C CA . CYS A 1 112 ? 6.984 -9.945 -10.336 1 98.19 112 CYS A CA 1
ATOM 907 C C . CYS A 1 112 ? 5.723 -10.789 -10.484 1 98.19 112 CYS A C 1
ATOM 909 O O . CYS A 1 112 ? 5.004 -11.016 -9.508 1 98.19 112 CYS A O 1
ATOM 911 N N . GLY A 1 113 ? 5.484 -11.227 -11.711 1 97.75 113 GLY A N 1
ATOM 912 C CA . GLY A 1 113 ? 4.336 -12.086 -11.938 1 97.75 113 GLY A CA 1
ATOM 913 C C . GLY A 1 113 ? 4.406 -13.391 -11.156 1 97.75 113 GLY A C 1
ATOM 914 O O . GLY A 1 113 ? 3.398 -13.844 -10.609 1 97.75 113 GLY A O 1
ATOM 915 N N . VAL A 1 114 ? 5.539 -13.969 -11.102 1 98.31 114 VAL A N 1
ATOM 916 C CA . VAL A 1 114 ? 5.746 -15.219 -10.367 1 98.31 114 VAL A CA 1
ATOM 917 C C . VAL A 1 114 ? 5.551 -14.977 -8.875 1 98.31 114 VAL A C 1
ATOM 919 O O . VAL A 1 114 ? 4.965 -15.812 -8.18 1 98.31 114 VAL A O 1
ATOM 922 N N . LEU A 1 115 ? 6.043 -13.828 -8.383 1 98.56 115 LEU A N 1
ATOM 923 C CA . LEU A 1 115 ? 5.84 -13.477 -6.98 1 98.56 115 LEU A CA 1
ATOM 924 C C . LEU A 1 115 ? 4.355 -13.414 -6.648 1 98.56 115 LEU A C 1
ATOM 926 O O . LEU A 1 115 ? 3.918 -13.961 -5.633 1 98.56 115 LEU A O 1
ATOM 930 N N . PHE A 1 116 ? 3.639 -12.828 -7.48 1 98.38 116 PHE A N 1
ATOM 931 C CA . PHE A 1 116 ? 2.201 -12.711 -7.27 1 98.38 116 PHE A CA 1
ATOM 932 C C . PHE A 1 116 ? 1.533 -14.078 -7.301 1 98.38 116 PHE A C 1
ATOM 934 O O . PHE A 1 116 ? 0.706 -14.391 -6.441 1 98.38 116 PHE A O 1
ATOM 941 N N . LEU A 1 117 ? 1.899 -14.828 -8.258 1 98 117 LEU A N 1
ATOM 942 C CA . LEU A 1 117 ? 1.367 -16.188 -8.367 1 98 117 LEU A CA 1
ATOM 943 C C . LEU A 1 117 ? 1.616 -16.969 -7.09 1 98 117 LEU A C 1
ATOM 945 O O . LEU A 1 117 ? 0.698 -17.594 -6.551 1 98 117 LEU A O 1
ATOM 949 N N . ALA A 1 118 ? 2.82 -16.969 -6.633 1 98.31 118 ALA A N 1
ATOM 950 C CA . ALA A 1 118 ? 3.213 -17.688 -5.426 1 98.31 118 ALA A CA 1
ATOM 951 C C . ALA A 1 118 ? 2.426 -17.188 -4.215 1 98.31 118 ALA A C 1
ATOM 953 O O . ALA A 1 118 ? 1.952 -18 -3.408 1 98.31 118 ALA A O 1
ATOM 954 N N . ASP A 1 119 ? 2.299 -15.867 -4.172 1 98.12 119 ASP A N 1
ATOM 955 C CA . ASP A 1 119 ? 1.562 -15.273 -3.062 1 98.12 119 ASP A CA 1
ATOM 956 C C . ASP A 1 119 ? 0.087 -15.672 -3.109 1 98.12 119 ASP A C 1
ATOM 958 O O . ASP A 1 119 ? -0.49 -16.047 -2.09 1 98.12 119 ASP A O 1
ATOM 962 N N . GLN A 1 120 ? -0.534 -15.625 -4.234 1 96.94 120 GLN A N 1
ATOM 963 C CA . GLN A 1 120 ? -1.953 -15.906 -4.426 1 96.94 120 GLN A CA 1
ATOM 964 C C . GLN A 1 120 ? -2.277 -17.359 -4.066 1 96.94 120 GLN A C 1
ATOM 966 O O . GLN A 1 120 ? -3.371 -17.656 -3.58 1 96.94 120 GLN A O 1
ATOM 971 N N . HIS A 1 121 ? -1.287 -18.203 -4.234 1 96.69 121 HIS A N 1
ATOM 972 C CA . HIS A 1 121 ? -1.563 -19.625 -4.062 1 96.69 121 HIS A CA 1
ATOM 973 C C . HIS A 1 121 ? -0.82 -20.203 -2.857 1 96.69 121 HIS A C 1
ATOM 975 O O . HIS A 1 121 ? -0.651 -21.406 -2.74 1 96.69 121 HIS A O 1
ATOM 981 N N . ASN A 1 122 ? -0.305 -19.406 -2.064 1 96.56 122 ASN A N 1
ATOM 982 C CA . ASN A 1 122 ? 0.348 -19.75 -0.807 1 96.56 122 ASN A CA 1
ATOM 983 C C . ASN A 1 122 ? 1.503 -20.734 -1.025 1 96.56 122 ASN A C 1
ATOM 985 O O . ASN A 1 122 ? 1.659 -21.688 -0.275 1 96.56 122 ASN A O 1
ATOM 989 N N . ASP A 1 123 ? 2.174 -20.547 -2.096 1 97.62 123 ASP A N 1
ATOM 990 C CA . ASP A 1 123 ? 3.408 -21.266 -2.357 1 97.62 123 ASP A CA 1
ATOM 991 C C . ASP A 1 123 ? 4.609 -20.562 -1.728 1 97.62 123 ASP A C 1
ATOM 993 O O . ASP A 1 123 ? 5.254 -19.734 -2.369 1 97.62 123 ASP A O 1
ATOM 997 N N . VAL A 1 124 ? 4.969 -20.953 -0.577 1 97.38 124 VAL A N 1
ATOM 998 C CA . VAL A 1 124 ? 5.938 -20.25 0.254 1 97.38 124 VAL A CA 1
ATOM 999 C C . VAL A 1 124 ? 7.32 -20.328 -0.386 1 97.38 124 VAL A C 1
ATOM 1001 O O . VAL A 1 124 ? 8.016 -19.312 -0.504 1 97.38 124 VAL A O 1
ATOM 1004 N N . ASP A 1 125 ? 7.621 -21.5 -0.839 1 97.19 125 ASP A N 1
ATOM 1005 C CA . ASP A 1 125 ? 8.945 -21.719 -1.411 1 97.19 125 ASP A CA 1
ATOM 1006 C C . ASP A 1 125 ? 9.141 -20.859 -2.668 1 97.19 125 ASP A C 1
ATOM 1008 O O . ASP A 1 125 ? 10.18 -20.219 -2.832 1 97.19 125 ASP A O 1
ATOM 1012 N N . LEU A 1 126 ? 8.203 -20.891 -3.521 1 98.25 126 LEU A N 1
ATOM 1013 C CA . LEU A 1 126 ? 8.281 -20.109 -4.754 1 98.25 126 LEU A CA 1
ATOM 1014 C C . LEU A 1 126 ? 8.289 -18.609 -4.453 1 98.25 126 LEU A C 1
ATOM 1016 O O . LEU A 1 126 ? 8.984 -17.844 -5.121 1 98.25 126 LEU A O 1
ATOM 1020 N N . LYS A 1 127 ? 7.508 -18.203 -3.461 1 98.12 127 LYS A N 1
ATOM 1021 C CA . LYS A 1 127 ? 7.445 -16.797 -3.061 1 98.12 127 LYS A CA 1
ATOM 1022 C C . LYS A 1 127 ? 8.812 -16.312 -2.59 1 98.12 127 LYS A C 1
ATOM 1024 O O . LYS A 1 127 ? 9.273 -15.25 -3.021 1 98.12 127 LYS A O 1
ATOM 1029 N N . ILE A 1 128 ? 9.406 -17.094 -1.776 1 97.25 128 ILE A N 1
ATOM 1030 C CA . ILE A 1 128 ? 10.711 -16.734 -1.238 1 97.25 128 ILE A CA 1
ATOM 1031 C C . ILE A 1 128 ? 11.727 -16.625 -2.375 1 97.25 128 ILE A C 1
ATOM 1033 O O . ILE A 1 128 ? 12.508 -15.68 -2.432 1 97.25 128 ILE A O 1
ATOM 1037 N N . ALA A 1 129 ? 11.672 -17.562 -3.262 1 98.06 129 ALA A N 1
ATOM 1038 C CA . ALA A 1 129 ? 12.609 -17.562 -4.387 1 98.06 129 ALA A CA 1
ATOM 1039 C C . ALA A 1 129 ? 12.422 -16.328 -5.25 1 98.06 129 ALA A C 1
ATOM 1041 O O . ALA A 1 129 ? 13.391 -15.68 -5.645 1 98.06 129 ALA A O 1
ATOM 1042 N N . ALA A 1 130 ? 11.188 -16.016 -5.555 1 98.38 130 ALA A N 1
ATOM 1043 C CA . ALA A 1 130 ? 10.883 -14.852 -6.375 1 98.38 130 ALA A CA 1
ATOM 1044 C C . ALA A 1 130 ? 11.32 -13.562 -5.68 1 98.38 130 ALA A C 1
ATOM 1046 O O . ALA A 1 130 ? 11.891 -12.672 -6.309 1 98.38 130 ALA A O 1
ATOM 1047 N N . GLN A 1 131 ? 11.086 -13.445 -4.402 1 97.5 131 GLN A N 1
ATOM 1048 C CA . GLN A 1 131 ? 11.484 -12.289 -3.619 1 97.5 131 GLN A CA 1
ATOM 1049 C C . GLN A 1 131 ? 13 -12.109 -3.637 1 97.5 131 GLN A C 1
ATOM 1051 O O . GLN A 1 131 ? 13.5 -11.008 -3.859 1 97.5 131 GLN A O 1
ATOM 1056 N N . LYS A 1 132 ? 13.672 -13.211 -3.361 1 96.94 132 LYS A N 1
ATOM 1057 C CA . LYS A 1 132 ? 15.133 -13.172 -3.355 1 96.94 132 LYS A CA 1
ATOM 1058 C C . LYS A 1 132 ? 15.68 -12.711 -4.703 1 96.94 132 LYS A C 1
ATOM 1060 O O . LYS A 1 132 ? 16.625 -11.922 -4.766 1 96.94 132 LYS A O 1
ATOM 1065 N N . TYR A 1 133 ? 15.141 -13.195 -5.754 1 98.12 133 TYR A N 1
ATOM 1066 C CA . TYR A 1 133 ? 15.562 -12.789 -7.09 1 98.12 133 TYR A CA 1
ATOM 1067 C C . TYR A 1 133 ? 15.391 -11.289 -7.285 1 98.12 133 TYR A C 1
ATOM 1069 O O . TYR A 1 133 ? 16.312 -10.609 -7.742 1 98.12 133 TYR A O 1
ATOM 1077 N N . ILE A 1 134 ? 14.203 -10.773 -6.902 1 97.88 134 ILE A N 1
ATOM 1078 C CA . ILE A 1 134 ? 13.883 -9.359 -7.098 1 97.88 134 ILE A CA 1
ATOM 1079 C C . ILE A 1 134 ? 14.82 -8.5 -6.25 1 97.88 134 ILE A C 1
ATOM 1081 O O . ILE A 1 134 ? 15.367 -7.508 -6.734 1 97.88 134 ILE A O 1
ATOM 1085 N N . ILE A 1 135 ? 15.016 -8.891 -5.016 1 96.56 135 ILE A N 1
ATOM 1086 C CA . ILE A 1 135 ? 15.852 -8.164 -4.066 1 96.56 135 ILE A CA 1
ATOM 1087 C C . ILE A 1 135 ? 17.281 -8.086 -4.594 1 96.56 135 ILE A C 1
ATOM 1089 O O . ILE A 1 135 ? 17.984 -7.09 -4.375 1 96.56 135 ILE A O 1
ATOM 1093 N N . SER A 1 136 ? 17.703 -9.086 -5.293 1 96.38 136 SER A N 1
ATOM 1094 C CA . SER A 1 136 ? 19.078 -9.172 -5.781 1 96.38 136 SER A CA 1
ATOM 1095 C C . SER A 1 136 ? 19.281 -8.289 -7.008 1 96.38 136 SER A C 1
ATOM 1097 O O . SER A 1 136 ? 20.422 -8.047 -7.422 1 96.38 136 SER A O 1
ATOM 1099 N N . GLN A 1 137 ? 18.25 -7.801 -7.633 1 94.81 137 GLN A N 1
ATOM 1100 C CA . GLN A 1 137 ? 18.359 -6.961 -8.82 1 94.81 137 GLN A CA 1
ATOM 1101 C C . GLN A 1 137 ? 18.906 -5.582 -8.477 1 94.81 137 GLN A C 1
ATOM 1103 O O . GLN A 1 137 ? 18.922 -5.191 -7.305 1 94.81 137 GLN A O 1
ATOM 1108 N N . SER A 1 138 ? 19.344 -4.91 -9.492 1 91.81 138 SER A N 1
ATOM 1109 C CA . SER A 1 138 ? 19.891 -3.566 -9.297 1 91.81 138 SER A CA 1
ATOM 1110 C C . SER A 1 138 ? 18.781 -2.578 -8.914 1 91.81 138 SER A C 1
ATOM 1112 O O . SER A 1 138 ? 17.594 -2.873 -9.062 1 91.81 138 SER A O 1
ATOM 1114 N N . ASP A 1 139 ? 19.203 -1.414 -8.492 1 92.12 139 ASP A N 1
ATOM 1115 C CA . ASP A 1 139 ? 18.281 -0.346 -8.148 1 92.12 139 ASP A CA 1
ATOM 1116 C C . ASP A 1 139 ? 17.453 0.073 -9.367 1 92.12 139 ASP A C 1
ATOM 1118 O O . ASP A 1 139 ? 16.297 0.477 -9.227 1 92.12 139 ASP A O 1
ATOM 1122 N N . GLN A 1 140 ? 18.016 -0.086 -10.5 1 91.69 140 GLN A N 1
ATOM 1123 C CA . GLN A 1 140 ? 17.344 0.305 -11.734 1 91.69 140 GLN A CA 1
ATOM 1124 C C . GLN A 1 140 ? 16.094 -0.53 -11.969 1 91.69 140 GLN A C 1
ATOM 1126 O O . GLN A 1 140 ? 15.117 -0.042 -12.531 1 91.69 140 GLN A O 1
ATOM 1131 N N . PHE A 1 141 ? 16.172 -1.737 -11.469 1 96.19 141 PHE A N 1
ATOM 1132 C CA . PHE A 1 141 ? 15 -2.588 -11.586 1 96.19 141 PHE A CA 1
ATOM 1133 C C . PHE A 1 141 ? 13.789 -1.94 -10.914 1 96.19 141 PHE A C 1
ATOM 1135 O O . PHE A 1 141 ? 12.688 -1.973 -11.453 1 96.19 141 PHE A O 1
ATOM 1142 N N . PHE A 1 142 ? 14.016 -1.278 -9.781 1 96.06 142 PHE A N 1
ATOM 1143 C CA . PHE A 1 142 ? 12.945 -0.695 -8.984 1 96.06 142 PHE A CA 1
ATOM 1144 C C . PHE A 1 142 ? 12.484 0.629 -9.586 1 96.06 142 PHE A C 1
ATOM 1146 O O . PHE A 1 142 ? 11.477 1.197 -9.148 1 96.06 142 PHE A O 1
ATOM 1153 N N . GLU A 1 143 ? 13.133 1.011 -10.633 1 93.5 143 GLU A N 1
ATOM 1154 C CA . GLU A 1 143 ? 12.727 2.193 -11.383 1 93.5 143 GLU A CA 1
ATOM 1155 C C . GLU A 1 143 ? 12.055 1.808 -12.695 1 93.5 143 GLU A C 1
ATOM 1157 O O . GLU A 1 143 ? 11.57 2.674 -13.43 1 93.5 143 GLU A O 1
ATOM 1162 N N . SER A 1 144 ? 12.031 0.592 -12.961 1 94.25 144 SER A N 1
ATOM 1163 C CA . SER A 1 144 ? 11.5 0.107 -14.227 1 94.25 144 SER A CA 1
ATOM 1164 C C . SER A 1 144 ? 9.984 0.214 -14.273 1 94.25 144 SER A C 1
ATOM 1166 O O . SER A 1 144 ? 9.328 0.306 -13.227 1 94.25 144 SER A O 1
ATOM 1168 N N . GLN A 1 145 ? 9.477 0.251 -15.484 1 95.31 145 GLN A N 1
ATOM 1169 C CA . GLN A 1 145 ? 8.031 0.228 -15.672 1 95.31 145 GLN A CA 1
ATOM 1170 C C . GLN A 1 145 ? 7.422 -1.052 -15.109 1 95.31 145 GLN A C 1
ATOM 1172 O O . GLN A 1 145 ? 6.312 -1.032 -14.57 1 95.31 145 GLN A O 1
ATOM 1177 N N . GLU A 1 146 ? 8.148 -2.09 -15.211 1 95.38 146 GLU A N 1
ATOM 1178 C CA . GLU A 1 146 ? 7.691 -3.381 -14.711 1 95.38 146 GLU A CA 1
ATOM 1179 C C . GLU A 1 146 ? 7.402 -3.316 -13.211 1 95.38 146 GLU A C 1
ATOM 1181 O O . GLU A 1 146 ? 6.344 -3.756 -12.758 1 95.38 146 GLU A O 1
ATOM 1186 N N . TRP A 1 147 ? 8.305 -2.766 -12.5 1 97.12 147 TRP A N 1
ATOM 1187 C CA . TRP A 1 147 ? 8.117 -2.664 -11.055 1 97.12 147 TRP A CA 1
ATOM 1188 C C . TRP A 1 147 ? 7.008 -1.678 -10.719 1 97.12 147 TRP A C 1
ATOM 1190 O O . TRP A 1 147 ? 6.188 -1.934 -9.828 1 97.12 147 TRP A O 1
ATOM 1200 N N . GLU A 1 148 ? 6.98 -0.635 -11.445 1 96 148 GLU A N 1
ATOM 1201 C CA . GLU A 1 148 ? 5.938 0.361 -11.219 1 96 148 GLU A CA 1
ATOM 1202 C C . GLU A 1 148 ? 4.547 -0.245 -11.391 1 96 148 GLU A C 1
ATOM 1204 O O . GLU A 1 148 ? 3.652 -0.001 -10.578 1 96 148 GLU A O 1
ATOM 1209 N N . ASP A 1 149 ? 4.422 -0.985 -12.438 1 97.44 149 ASP A N 1
ATOM 1210 C CA . ASP A 1 149 ? 3.152 -1.659 -12.695 1 97.44 149 ASP A CA 1
ATOM 1211 C C . ASP A 1 149 ? 2.82 -2.646 -11.578 1 97.44 149 ASP A C 1
ATOM 1213 O O . ASP A 1 149 ? 1.675 -2.723 -11.125 1 97.44 149 ASP A O 1
ATOM 1217 N N . PHE A 1 150 ? 3.785 -3.355 -11.203 1 98.12 150 PHE A N 1
ATOM 1218 C CA . PHE A 1 150 ? 3.60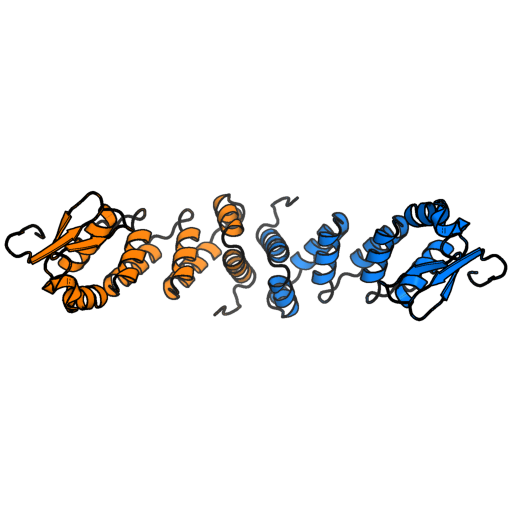5 -4.332 -10.141 1 98.12 150 PHE A CA 1
ATOM 1219 C C . PHE A 1 150 ? 3.189 -3.65 -8.836 1 98.12 150 PHE A C 1
ATOM 1221 O O . PHE A 1 150 ? 2.248 -4.09 -8.172 1 98.12 150 PHE A O 1
ATOM 1228 N N . MET A 1 151 ? 3.887 -2.574 -8.5 1 97.44 151 MET A N 1
ATOM 1229 C CA . MET A 1 151 ? 3.586 -1.81 -7.293 1 97.44 151 MET A CA 1
ATOM 1230 C C . MET A 1 151 ? 2.166 -1.254 -7.34 1 97.44 151 MET A C 1
ATOM 1232 O O . MET A 1 151 ? 1.453 -1.273 -6.336 1 97.44 151 MET A O 1
ATOM 1236 N N . SER A 1 152 ? 1.725 -0.801 -8.453 1 97.5 152 SER A N 1
ATOM 1237 C CA . SER A 1 152 ? 0.382 -0.252 -8.609 1 97.5 152 SER A CA 1
ATOM 1238 C C . SER A 1 152 ? -0.682 -1.328 -8.414 1 97.5 152 SER A C 1
ATOM 1240 O O . SER A 1 152 ? -1.73 -1.072 -7.816 1 97.5 152 SER A O 1
ATOM 1242 N N . ALA A 1 153 ? -0.328 -2.463 -8.844 1 97.81 153 ALA A N 1
ATOM 1243 C CA . ALA A 1 153 ? -1.308 -3.545 -8.82 1 97.81 153 ALA A CA 1
ATOM 1244 C C . ALA A 1 153 ? -1.271 -4.289 -7.488 1 97.81 153 ALA A C 1
ATOM 1246 O O . ALA A 1 153 ? -2.303 -4.754 -7 1 97.81 153 ALA A O 1
ATOM 1247 N N . HIS A 1 154 ? -0.101 -4.449 -6.953 1 98.12 154 HIS A N 1
ATOM 1248 C CA . HIS A 1 154 ? 0.115 -5.262 -5.758 1 98.12 154 HIS A CA 1
ATOM 1249 C C . HIS A 1 154 ? 0.996 -4.531 -4.75 1 98.12 154 HIS A C 1
ATOM 1251 O O . HIS A 1 154 ? 2.055 -5.035 -4.367 1 98.12 154 HIS A O 1
ATOM 1257 N N . LEU A 1 155 ? 0.491 -3.49 -4.246 1 97.94 155 LEU A N 1
ATOM 1258 C CA . LEU A 1 155 ? 1.255 -2.539 -3.445 1 97.94 155 LEU A CA 1
ATOM 1259 C C . LEU A 1 155 ? 1.809 -3.205 -2.189 1 97.94 155 LEU A C 1
ATOM 1261 O O . LEU A 1 155 ? 2.982 -3.029 -1.855 1 97.94 155 LEU A O 1
ATOM 1265 N N . LYS A 1 156 ? 0.95 -3.959 -1.52 1 97.44 156 LYS A N 1
ATOM 1266 C CA . LYS A 1 156 ? 1.389 -4.586 -0.277 1 97.44 156 LYS A CA 1
ATOM 1267 C C . LYS A 1 156 ? 2.531 -5.566 -0.53 1 97.44 156 LYS A C 1
ATOM 1269 O O . LYS A 1 156 ? 3.518 -5.582 0.209 1 97.44 156 LYS A O 1
ATOM 1274 N N . LEU A 1 157 ? 2.418 -6.328 -1.532 1 97.69 157 LEU A N 1
ATOM 1275 C CA . LEU A 1 157 ? 3.451 -7.293 -1.887 1 97.69 157 LEU A CA 1
ATOM 1276 C C . LEU A 1 157 ? 4.742 -6.59 -2.285 1 97.69 157 LEU A C 1
ATOM 1278 O O . LEU A 1 157 ? 5.832 -7 -1.876 1 97.69 157 LEU A O 1
ATOM 1282 N N . ALA A 1 158 ? 4.602 -5.566 -3.086 1 98.19 158 ALA A N 1
ATOM 1283 C CA . ALA A 1 158 ? 5.758 -4.781 -3.508 1 98.19 158 ALA A CA 1
ATOM 1284 C C . ALA A 1 158 ? 6.453 -4.141 -2.311 1 98.19 158 ALA A C 1
ATOM 1286 O O . ALA A 1 158 ? 7.684 -4.148 -2.221 1 98.19 158 ALA A O 1
ATOM 1287 N N . ALA A 1 159 ? 5.664 -3.629 -1.383 1 97.38 159 ALA A N 1
ATOM 1288 C CA . ALA A 1 159 ? 6.207 -2.984 -0.191 1 97.38 159 ALA A CA 1
ATOM 1289 C C . ALA A 1 159 ? 6.988 -3.98 0.664 1 97.38 159 ALA A C 1
ATOM 1291 O O . ALA A 1 159 ? 8.047 -3.65 1.201 1 97.38 159 ALA A O 1
ATOM 1292 N N . ASP A 1 160 ? 6.445 -5.145 0.747 1 95.94 160 ASP A N 1
ATOM 1293 C CA . ASP A 1 160 ? 7.129 -6.188 1.507 1 95.94 160 ASP A CA 1
ATOM 1294 C C . ASP A 1 160 ? 8.5 -6.496 0.91 1 95.94 160 ASP A C 1
ATOM 1296 O O . ASP A 1 160 ? 9.477 -6.68 1.642 1 95.94 160 ASP A O 1
ATOM 1300 N N . VAL A 1 161 ? 8.57 -6.539 -0.355 1 97.25 161 VAL A N 1
ATOM 1301 C CA . VAL A 1 161 ? 9.828 -6.809 -1.041 1 97.25 161 VAL A CA 1
ATOM 1302 C C . VAL A 1 161 ? 10.812 -5.672 -0.781 1 97.25 161 VAL A C 1
ATOM 1304 O O . VAL A 1 161 ? 11.984 -5.914 -0.473 1 97.25 161 VAL A O 1
ATOM 1307 N N . MET A 1 162 ? 10.328 -4.457 -0.913 1 96.81 162 MET A N 1
ATOM 1308 C CA . MET A 1 162 ? 11.195 -3.299 -0.708 1 96.81 162 MET A CA 1
ATOM 1309 C C . MET A 1 162 ? 11.711 -3.25 0.728 1 96.81 162 MET A C 1
ATOM 1311 O O . MET A 1 162 ? 12.867 -2.908 0.966 1 96.81 162 MET A O 1
ATOM 1315 N N . LEU A 1 163 ? 10.82 -3.562 1.636 1 96 163 LEU A N 1
ATOM 1316 C CA . LEU A 1 163 ? 11.234 -3.594 3.033 1 96 163 LEU A CA 1
ATOM 1317 C C . LEU A 1 163 ? 12.352 -4.613 3.248 1 96 163 LEU A C 1
ATOM 1319 O O . LEU A 1 163 ? 13.32 -4.332 3.951 1 96 163 LEU A O 1
ATOM 1323 N N . LYS A 1 164 ? 12.258 -5.773 2.631 1 95 164 LYS A N 1
ATOM 1324 C CA . LYS A 1 164 ? 13.281 -6.809 2.738 1 95 164 LYS A CA 1
ATOM 1325 C C . LYS A 1 164 ? 14.586 -6.359 2.096 1 95 164 LYS A C 1
ATOM 1327 O O . LYS A 1 164 ? 15.672 -6.719 2.566 1 95 164 LYS A O 1
ATOM 1332 N N . LYS A 1 165 ? 14.492 -5.637 1.019 1 95 165 LYS A N 1
ATOM 1333 C CA . LYS A 1 165 ? 15.688 -5.129 0.364 1 95 165 LYS A CA 1
ATOM 1334 C C . LYS A 1 165 ? 16.406 -4.109 1.247 1 95 165 LYS A C 1
ATOM 1336 O O . LYS A 1 165 ? 17.641 -4.082 1.294 1 95 165 LYS A O 1
ATOM 1341 N N . ILE A 1 166 ? 15.617 -3.277 1.956 1 94.88 166 ILE A N 1
ATOM 1342 C CA . ILE A 1 166 ? 16.172 -2.234 2.814 1 94.88 166 ILE A CA 1
ATOM 1343 C C . ILE A 1 166 ? 16.766 -2.861 4.074 1 94.88 166 ILE A C 1
ATOM 1345 O O . ILE A 1 166 ? 17.812 -2.432 4.551 1 94.88 166 ILE A O 1
ATOM 1349 N N . CYS A 1 167 ? 16.031 -3.869 4.566 1 92.88 167 CYS A N 1
ATOM 1350 C CA . CYS A 1 167 ? 16.438 -4.555 5.789 1 92.88 167 CYS A CA 1
ATOM 1351 C C . CYS A 1 167 ? 16.75 -6.02 5.512 1 92.88 167 CYS A C 1
ATOM 1353 O O . CYS A 1 167 ? 15.969 -6.906 5.867 1 92.88 167 CYS A O 1
ATOM 1355 N N . PRO A 1 168 ? 17.828 -6.355 4.914 1 83.62 168 PRO A N 1
ATOM 1356 C CA . PRO A 1 168 ? 18.125 -7.746 4.566 1 83.62 168 PRO A CA 1
ATOM 1357 C C . PRO A 1 168 ? 18.281 -8.641 5.797 1 83.62 168 PRO A C 1
ATOM 1359 O O . PRO A 1 168 ? 18.109 -9.859 5.703 1 83.62 168 PRO A O 1
ATOM 1362 N N . GLY A 1 169 ? 18.625 -8.172 6.949 1 75.56 169 GLY A N 1
ATOM 1363 C CA . GLY A 1 169 ? 18.859 -8.961 8.148 1 75.56 169 GLY A CA 1
ATOM 1364 C C . GLY A 1 169 ? 17.578 -9.406 8.82 1 75.56 169 GLY A C 1
ATOM 1365 O O . GLY A 1 169 ? 17.594 -10.273 9.695 1 75.56 169 GLY A O 1
ATOM 1366 N N . ARG A 1 170 ? 16.5 -8.82 8.484 1 62.59 170 ARG A N 1
ATOM 1367 C CA . ARG A 1 170 ? 15.234 -9.172 9.141 1 62.59 170 ARG A CA 1
ATOM 1368 C C . ARG A 1 170 ? 14.672 -10.477 8.586 1 62.59 170 ARG A C 1
ATOM 1370 O O . ARG A 1 170 ? 14.656 -10.688 7.375 1 62.59 170 ARG A O 1
ATOM 1377 N N . ILE A 1 171 ? 14.617 -11.594 9.328 1 54.91 171 ILE A N 1
ATOM 1378 C CA . ILE A 1 171 ? 13.953 -12.836 8.953 1 54.91 171 ILE A CA 1
ATOM 1379 C C . ILE A 1 171 ? 12.477 -12.57 8.68 1 54.91 171 ILE A C 1
ATOM 1381 O O . ILE A 1 171 ? 11.742 -12.148 9.578 1 54.91 171 ILE A O 1
ATOM 1385 N N . TRP A 1 172 ? 12.078 -12.141 7.531 1 53.81 172 TRP A N 1
ATOM 1386 C CA . TRP A 1 172 ? 10.688 -11.891 7.172 1 53.81 172 TRP A CA 1
ATOM 1387 C C . TRP A 1 172 ? 9.93 -13.195 6.953 1 53.81 172 TRP A C 1
ATOM 1389 O O . TRP A 1 172 ? 10.445 -14.109 6.309 1 53.81 172 TRP A O 1
ATOM 1399 N N . GLN A 1 173 ? 9.023 -13.633 7.859 1 49.19 173 GLN A N 1
ATOM 1400 C CA . GLN A 1 173 ? 8.195 -14.812 7.641 1 49.19 173 GLN A CA 1
ATOM 1401 C C . GLN A 1 173 ? 7.164 -14.562 6.547 1 49.19 173 GLN A C 1
ATOM 1403 O O . GLN A 1 173 ? 6.73 -13.422 6.34 1 49.19 173 GLN A O 1
ATOM 1408 N N . MET B 1 1 ? -2.053 41.031 27.281 1 34.97 1 MET B N 1
ATOM 1409 C CA . MET B 1 1 ? -1.886 42 26.203 1 34.97 1 MET B CA 1
ATOM 1410 C C . MET B 1 1 ? -3.035 41.906 25.203 1 34.97 1 MET B C 1
ATOM 1412 O O . MET B 1 1 ? -3.469 42.906 24.641 1 34.97 1 MET B O 1
ATOM 1416 N N . TYR B 1 2 ? -3.314 40.719 24.656 1 46.97 2 TYR B N 1
ATOM 1417 C CA . TYR B 1 2 ? -4.684 40.312 24.344 1 46.97 2 TYR B CA 1
ATOM 1418 C C . TYR B 1 2 ? -5.637 40.719 25.453 1 46.97 2 TYR B C 1
ATOM 1420 O O . TYR B 1 2 ? -6.828 40.406 25.422 1 46.97 2 TYR B O 1
ATOM 1428 N N . ASN B 1 3 ? -4.945 41.094 26.484 1 46.22 3 ASN B N 1
ATOM 1429 C CA . ASN B 1 3 ? -5.727 41.25 27.703 1 46.22 3 ASN B CA 1
ATOM 1430 C C . ASN B 1 3 ? -6.684 42.438 27.609 1 46.22 3 ASN B C 1
ATOM 1432 O O . ASN B 1 3 ? -7.422 42.719 28.547 1 46.22 3 ASN B O 1
ATOM 1436 N N . ASP B 1 4 ? -6.215 43.469 26.922 1 49.94 4 ASP B N 1
ATOM 1437 C CA . ASP B 1 4 ? -7.109 44.562 27.234 1 49.94 4 ASP B CA 1
ATOM 1438 C C . ASP B 1 4 ? -8.469 44.375 26.578 1 49.94 4 ASP B C 1
ATOM 1440 O O . ASP B 1 4 ? -8.641 44.688 25.391 1 49.94 4 ASP B O 1
ATOM 1444 N N . ALA B 1 5 ? -9.281 43.5 27.109 1 56.5 5 ALA B N 1
ATOM 1445 C CA . ALA B 1 5 ? -10.68 43.219 26.797 1 56.5 5 ALA B CA 1
ATOM 1446 C C . ALA B 1 5 ? -11.414 44.5 26.422 1 56.5 5 ALA B C 1
ATOM 1448 O O . ALA B 1 5 ? -12.57 44.469 26 1 56.5 5 ALA B O 1
ATOM 1449 N N . LEU B 1 6 ? -10.758 45.625 26.688 1 57.88 6 LEU B N 1
ATOM 1450 C CA . LEU B 1 6 ? -11.539 46.844 26.672 1 57.88 6 LEU B CA 1
ATOM 1451 C C . LEU B 1 6 ? -12.016 47.188 25.266 1 57.88 6 LEU B C 1
ATOM 1453 O O . LEU B 1 6 ? -13.086 47.75 25.078 1 57.88 6 LEU B O 1
ATOM 1457 N N . PHE B 1 7 ? -11.234 46.5 24.188 1 71 7 PHE B N 1
ATOM 1458 C CA . PHE B 1 7 ? -11.695 46.938 22.875 1 71 7 PHE B CA 1
ATOM 1459 C C . PHE B 1 7 ? -12.039 45.75 22 1 71 7 PHE B C 1
ATOM 1461 O O . PHE B 1 7 ? -12.039 45.844 20.766 1 71 7 PHE B O 1
ATOM 1468 N N . THR B 1 8 ? -12.297 44.656 22.703 1 84.06 8 THR B N 1
ATOM 1469 C CA . THR B 1 8 ? -12.75 43.531 21.906 1 84.06 8 THR B CA 1
ATOM 1470 C C . THR B 1 8 ? -14.195 43.719 21.453 1 84.06 8 THR B C 1
ATOM 1472 O O . THR B 1 8 ? -14.984 44.375 22.141 1 84.06 8 THR B O 1
ATOM 1475 N N . ASP B 1 9 ? -14.539 43.281 20.25 1 89 9 ASP B N 1
ATOM 1476 C CA . ASP B 1 9 ? -15.875 43.531 19.719 1 89 9 ASP B CA 1
ATOM 1477 C C . ASP B 1 9 ? -16.562 42.25 19.281 1 89 9 ASP B C 1
ATOM 1479 O O . ASP B 1 9 ? -17.656 42.25 18.734 1 89 9 ASP B O 1
ATOM 1483 N N . THR B 1 10 ? -15.922 41.125 19.516 1 89.94 10 THR B N 1
ATOM 1484 C CA . THR B 1 10 ? -16.562 39.812 19.281 1 89.94 10 THR B CA 1
ATOM 1485 C C . THR B 1 10 ? -15.883 38.719 20.109 1 89.94 10 THR B C 1
ATOM 1487 O O . THR B 1 10 ? -14.938 39 20.844 1 89.94 10 THR B O 1
ATOM 1490 N N . VAL B 1 11 ? -16.453 37.5 20.078 1 92.94 11 VAL B N 1
ATOM 1491 C CA . VAL B 1 11 ? -15.953 36.406 20.891 1 92.94 11 VAL B CA 1
ATOM 1492 C C . VAL B 1 11 ? -15.805 35.156 20.016 1 92.94 11 VAL B C 1
ATOM 1494 O O . VAL B 1 11 ? -16.672 34.844 19.219 1 92.94 11 VAL B O 1
ATOM 1497 N N . LEU B 1 12 ? -14.625 34.531 20.156 1 95 12 LEU B N 1
ATOM 1498 C CA . LEU B 1 12 ? -14.477 33.156 19.688 1 95 12 LEU B CA 1
ATOM 1499 C C . LEU B 1 12 ? -14.758 32.156 20.797 1 95 12 LEU B C 1
ATOM 1501 O O . LEU B 1 12 ? -14.219 32.281 21.906 1 95 12 LEU B O 1
ATOM 1505 N N . ARG B 1 13 ? -15.594 31.172 20.5 1 95.38 13 ARG B N 1
ATOM 1506 C CA . ARG B 1 13 ? -16.031 30.266 21.562 1 95.38 13 ARG B CA 1
ATOM 1507 C C . ARG B 1 13 ? -15.727 28.812 21.203 1 95.38 13 ARG B C 1
ATOM 1509 O O . ARG B 1 13 ? -16.078 28.359 20.109 1 95.38 13 ARG B O 1
ATOM 1516 N N . THR B 1 14 ? -14.977 28.156 22.094 1 96.81 14 THR B N 1
ATOM 1517 C CA . THR B 1 14 ? -14.875 26.703 22.094 1 96.81 14 THR B CA 1
ATOM 1518 C C . THR B 1 14 ? -15.875 26.094 23.062 1 96.81 14 THR B C 1
ATOM 1520 O O . THR B 1 14 ? -16.578 26.812 23.766 1 96.81 14 THR B O 1
ATOM 1523 N N . PRO B 1 15 ? -16.016 24.812 23.062 1 94.81 15 PRO B N 1
ATOM 1524 C CA . PRO B 1 15 ? -17 24.219 23.969 1 94.81 15 PRO B CA 1
ATOM 1525 C C . PRO B 1 15 ? -16.734 24.562 25.438 1 94.81 15 PRO B C 1
ATOM 1527 O O . PRO B 1 15 ? -17.672 24.656 26.234 1 94.81 15 PRO B O 1
ATOM 1530 N N . THR B 1 16 ? -15.508 24.906 25.75 1 96.5 16 THR B N 1
ATOM 1531 C CA . THR B 1 16 ? -15.188 25.047 27.172 1 96.5 16 THR B CA 1
ATOM 1532 C C . THR B 1 16 ? -14.664 26.438 27.469 1 96.5 16 THR B C 1
ATOM 1534 O O . THR B 1 16 ? -14.516 26.812 28.641 1 96.5 16 THR B O 1
ATOM 1537 N N . HIS B 1 17 ? -14.359 27.25 26.438 1 96.19 17 HIS B N 1
ATOM 1538 C CA . HIS B 1 17 ? -13.703 28.516 26.703 1 96.19 17 HIS B CA 1
ATOM 1539 C C . HIS B 1 17 ? -14.195 29.609 25.75 1 96.19 17 HIS B C 1
ATOM 1541 O O . HIS B 1 17 ? -14.609 29.312 24.641 1 96.19 17 HIS B O 1
ATOM 1547 N N . GLU B 1 18 ? -14.188 30.828 26.234 1 95.25 18 GLU B N 1
ATOM 1548 C CA . GLU B 1 18 ? -14.469 32 25.422 1 95.25 18 GLU B CA 1
ATOM 1549 C C . GLU B 1 18 ? -13.227 32.875 25.281 1 95.25 18 GLU B C 1
ATOM 1551 O O . GLU B 1 18 ? -12.5 33.094 26.25 1 95.25 18 GLU B O 1
ATOM 1556 N N . PHE B 1 19 ? -13 33.344 24.031 1 95.94 19 PHE B N 1
ATOM 1557 C CA . PHE B 1 19 ? -11.859 34.219 23.734 1 95.94 19 PHE B CA 1
ATOM 1558 C C . PHE B 1 19 ? -12.328 35.562 23.172 1 95.94 19 PHE B C 1
ATOM 1560 O O . PHE B 1 19 ? -12.703 35.656 22 1 95.94 19 PHE B O 1
ATOM 1567 N N . PRO B 1 20 ? -12.383 36.594 24.047 1 94.19 20 PRO B N 1
ATOM 1568 C CA . PRO B 1 20 ? -12.664 37.906 23.469 1 94.19 20 PRO B CA 1
ATOM 1569 C C . PRO B 1 20 ? -11.609 38.344 22.453 1 94.19 20 PRO B C 1
ATOM 1571 O O . PRO B 1 20 ? -10.406 38.25 22.719 1 94.19 20 PRO B O 1
ATOM 1574 N N . VAL B 1 21 ? -12.047 38.719 21.203 1 94.69 21 VAL B N 1
ATOM 1575 C CA . VAL B 1 21 ? -11.094 39.031 20.141 1 94.69 21 VAL B CA 1
ATOM 1576 C C . VAL B 1 21 ? -11.562 40.281 19.391 1 94.69 21 VAL B C 1
ATOM 1578 O O . VAL B 1 21 ? -12.695 40.75 19.578 1 94.69 21 VAL B O 1
ATOM 1581 N N . HIS B 1 22 ? -10.656 40.938 18.625 1 93.31 22 HIS B N 1
ATOM 1582 C CA . HIS B 1 22 ? -10.945 42.062 17.75 1 93.31 22 HIS B CA 1
ATOM 1583 C C . HIS B 1 22 ? -11.242 41.625 16.328 1 93.31 22 HIS B C 1
ATOM 1585 O O . HIS B 1 22 ? -10.391 41 15.672 1 93.31 22 HIS B O 1
ATOM 1591 N N . LYS B 1 23 ? -12.414 41.938 15.836 1 91.62 23 LYS B N 1
ATOM 1592 C CA . LYS B 1 23 ? -12.781 41.594 14.461 1 91.62 23 LYS B CA 1
ATOM 1593 C C . LYS B 1 23 ? -11.758 42.125 13.469 1 91.62 23 LYS B C 1
ATOM 1595 O O . LYS B 1 23 ? -11.398 41.438 12.508 1 91.62 23 LYS B O 1
ATOM 1600 N N . ALA B 1 24 ? -11.32 43.281 13.766 1 91.56 24 ALA B N 1
ATOM 1601 C CA . ALA B 1 24 ? -10.406 43.969 12.852 1 91.56 24 ALA B CA 1
ATOM 1602 C C . ALA B 1 24 ? -9.117 43.156 12.688 1 91.56 24 ALA B C 1
ATOM 1604 O O . ALA B 1 24 ? -8.617 43 11.57 1 91.56 24 ALA B O 1
ATOM 1605 N N . ILE B 1 25 ? -8.625 42.688 13.789 1 94.81 25 ILE B N 1
ATOM 1606 C CA . ILE B 1 25 ? -7.363 41.938 13.758 1 94.81 25 ILE B CA 1
ATOM 1607 C C . ILE B 1 25 ? -7.562 40.625 13.047 1 94.81 25 ILE B C 1
ATOM 1609 O O . ILE B 1 25 ? -6.797 40.25 12.141 1 94.81 25 ILE B O 1
ATOM 1613 N N . LEU B 1 26 ? -8.547 39.875 13.391 1 95.25 26 LEU B N 1
ATOM 1614 C CA . LEU B 1 26 ? -8.805 38.562 12.797 1 95.25 26 LEU B CA 1
ATOM 1615 C C . LEU B 1 26 ? -9.102 38.688 11.305 1 95.25 26 LEU B C 1
ATOM 1617 O O . LEU B 1 26 ? -8.594 37.906 10.492 1 95.25 26 LEU B O 1
ATOM 1621 N N . SER B 1 27 ? -9.945 39.688 10.938 1 93.75 27 SER B N 1
ATOM 1622 C CA . SER B 1 27 ? -10.312 39.906 9.547 1 93.75 27 SER B CA 1
ATOM 1623 C C . SER B 1 27 ? -9.094 40.281 8.703 1 93.75 27 SER B C 1
ATOM 1625 O O . SER B 1 27 ? -9 39.938 7.535 1 93.75 27 SER B O 1
ATOM 1627 N N . ALA B 1 28 ? -8.219 41.031 9.305 1 95.69 28 ALA B N 1
ATOM 1628 C CA . ALA B 1 28 ? -7.035 41.5 8.578 1 95.69 28 ALA B CA 1
ATOM 1629 C C . ALA B 1 28 ? -6.066 40.344 8.312 1 95.69 28 ALA B C 1
ATOM 1631 O O . ALA B 1 28 ? -5.344 40.344 7.316 1 95.69 28 ALA B O 1
ATOM 1632 N N . ARG B 1 29 ? -6.094 39.375 9.219 1 97.12 29 ARG B N 1
ATOM 1633 C CA . ARG B 1 29 ? -5.047 38.375 9.156 1 97.12 29 ARG B CA 1
ATOM 1634 C C . ARG B 1 29 ? -5.602 37.031 8.664 1 97.12 29 ARG B C 1
ATOM 1636 O O . ARG B 1 29 ? -4.855 36.062 8.508 1 97.12 29 ARG B O 1
ATOM 1643 N N . SER B 1 30 ? -6.867 36.938 8.32 1 97.88 30 SER B N 1
ATOM 1644 C CA . SER B 1 30 ? -7.508 35.719 7.84 1 97.88 30 SER B CA 1
ATOM 1645 C C . SER B 1 30 ? -8.688 36.031 6.922 1 97.88 30 SER B C 1
ATOM 1647 O O . SER B 1 30 ? -9.711 36.562 7.375 1 97.88 30 SER B O 1
ATOM 1649 N N . PRO B 1 31 ? -8.594 35.688 5.656 1 97.31 31 PRO B N 1
ATOM 1650 C CA . PRO B 1 31 ? -9.734 35.844 4.75 1 97.31 31 PRO B CA 1
ATOM 1651 C C . PRO B 1 31 ? -10.984 35.125 5.246 1 97.31 31 PRO B C 1
ATOM 1653 O O . PRO B 1 31 ? -12.102 35.594 5.023 1 97.31 31 PRO B O 1
ATOM 1656 N N . VAL B 1 32 ? -10.766 34 5.891 1 96.62 32 VAL B N 1
ATOM 1657 C CA . VAL B 1 32 ? -11.898 33.25 6.402 1 96.62 32 VAL B CA 1
ATOM 1658 C C . VAL B 1 32 ? -12.602 34.031 7.5 1 96.62 32 VAL B C 1
ATOM 1660 O O . VAL B 1 32 ? -13.82 34.219 7.457 1 96.62 32 VAL B O 1
ATOM 1663 N N . PHE B 1 33 ? -11.883 34.594 8.406 1 94.62 33 PHE B N 1
ATOM 1664 C CA . PHE B 1 33 ? -12.492 35.406 9.445 1 94.62 33 PHE B CA 1
ATOM 1665 C C . PHE B 1 33 ? -13.094 36.688 8.852 1 94.62 33 PHE B C 1
ATOM 1667 O O . PHE B 1 33 ? -14.148 37.125 9.297 1 94.62 33 PHE B O 1
ATOM 1674 N N . ASN B 1 34 ? -12.398 37.188 7.859 1 93.62 34 ASN B N 1
ATOM 1675 C CA . ASN B 1 34 ? -12.914 38.375 7.199 1 93.62 34 ASN B CA 1
ATOM 1676 C C . ASN B 1 34 ? -14.305 38.125 6.609 1 93.62 34 ASN B C 1
ATOM 1678 O O . ASN B 1 34 ? -15.219 38.938 6.801 1 93.62 34 ASN B O 1
ATOM 1682 N N . ARG B 1 35 ? -14.43 37.031 5.984 1 93 35 ARG B N 1
ATOM 1683 C CA . ARG B 1 35 ? -15.719 36.688 5.395 1 93 35 ARG B CA 1
ATOM 1684 C C . ARG B 1 35 ? -16.766 36.438 6.473 1 93 35 ARG B C 1
ATOM 1686 O O . ARG B 1 35 ? -17.922 36.844 6.336 1 93 35 ARG B O 1
ATOM 1693 N N . MET B 1 36 ? -16.344 35.781 7.496 1 89.94 36 MET B N 1
ATOM 1694 C CA . MET B 1 36 ? -17.266 35.438 8.578 1 89.94 36 MET B CA 1
ATOM 1695 C C . MET B 1 36 ? -17.859 36.688 9.203 1 89.94 36 MET B C 1
ATOM 1697 O O . MET B 1 36 ? -19.031 36.719 9.562 1 89.94 36 MET B O 1
ATOM 1701 N N . PHE B 1 37 ? -17.062 37.719 9.227 1 87.56 37 PHE B N 1
ATOM 1702 C CA . PHE B 1 37 ? -17.5 38.938 9.914 1 87.56 37 PHE B CA 1
ATOM 1703 C C . PHE B 1 37 ? -18.172 39.906 8.938 1 87.56 37 PHE B C 1
ATOM 1705 O O . PHE B 1 37 ? -18.844 40.844 9.359 1 87.56 37 PHE B O 1
ATOM 1712 N N . SER B 1 38 ? -17.875 39.812 7.738 1 84.62 38 SER B N 1
ATOM 1713 C CA . SER B 1 38 ? -18.453 40.688 6.742 1 84.62 38 SER B CA 1
ATOM 1714 C C . SER B 1 38 ? -19.844 40.219 6.316 1 84.62 38 SER B C 1
ATOM 1716 O O . SER B 1 38 ? -20.641 41.031 5.816 1 84.62 38 SER B O 1
ATOM 1718 N N . THR B 1 39 ? -19.906 39 6.246 1 72.44 39 THR B N 1
ATOM 1719 C CA . THR B 1 39 ? -21.188 38.469 5.816 1 72.44 39 THR B CA 1
ATOM 1720 C C . THR B 1 39 ? -22.25 38.656 6.906 1 72.44 39 THR B C 1
ATOM 1722 O O . THR B 1 39 ? -21.922 38.688 8.094 1 72.44 39 THR B O 1
ATOM 1725 N N . ASP B 1 40 ? -23.344 39.281 6.609 1 59.84 40 ASP B N 1
ATOM 1726 C CA . ASP B 1 40 ? -24.469 39.562 7.48 1 59.84 40 ASP B CA 1
ATOM 1727 C C . ASP B 1 40 ? -24.719 38.406 8.453 1 59.84 40 ASP B C 1
ATOM 1729 O O . ASP B 1 40 ? -25.516 38.531 9.383 1 59.84 40 ASP B O 1
ATOM 1733 N N . MET B 1 41 ? -24.062 37.375 8.188 1 52.84 41 MET B N 1
ATOM 1734 C CA . MET B 1 41 ? -24.328 36.188 9.008 1 52.84 41 MET B CA 1
ATOM 1735 C C . MET B 1 41 ? -23.969 36.438 10.461 1 52.84 41 MET B C 1
ATOM 1737 O O . MET B 1 41 ? -24.625 35.938 11.367 1 52.84 41 MET B O 1
ATOM 1741 N N . MET B 1 42 ? -22.906 37.188 10.625 1 53.16 42 MET B N 1
ATOM 1742 C CA . MET B 1 42 ? -22.578 37.469 12.023 1 53.16 42 MET B CA 1
ATOM 1743 C C . MET B 1 42 ? -23.562 38.469 12.633 1 53.16 42 MET B C 1
ATOM 1745 O O . MET B 1 42 ? -23.656 38.594 13.852 1 53.16 42 MET B O 1
ATOM 1749 N N . GLU B 1 43 ? -24.031 39.375 11.797 1 49.75 43 GLU B N 1
ATOM 1750 C CA . GLU B 1 43 ? -25.094 40.156 12.438 1 49.75 43 GLU B CA 1
ATOM 1751 C C . GLU B 1 43 ? -26.062 39.219 13.172 1 49.75 43 GLU B C 1
ATOM 1753 O O . GLU B 1 43 ? -26.594 39.562 14.234 1 49.75 43 GLU B O 1
ATOM 1758 N N . ASN B 1 44 ? -26.188 38.031 12.555 1 47.94 44 ASN B N 1
ATOM 1759 C CA . ASN B 1 44 ? -27.188 37.156 13.109 1 47.94 44 ASN B CA 1
ATOM 1760 C C . ASN B 1 44 ? -26.594 36.188 14.117 1 47.94 44 ASN B C 1
ATOM 1762 O O . ASN B 1 44 ? -27.312 35.5 14.859 1 47.94 44 ASN B O 1
ATOM 1766 N N . ASN B 1 45 ? -25.359 35.875 14.078 1 52 45 ASN B N 1
ATOM 1767 C CA . ASN B 1 45 ? -24.859 34.844 14.961 1 52 45 ASN B CA 1
ATOM 1768 C C . ASN B 1 45 ? -24.344 35.406 16.281 1 52 45 ASN B C 1
ATOM 1770 O O . ASN B 1 45 ? -23.438 34.844 16.891 1 52 45 ASN B O 1
ATOM 1774 N N . ASN B 1 46 ? -25.156 36.344 16.812 1 57.12 46 ASN B N 1
ATOM 1775 C CA . ASN B 1 46 ? -25.031 36.906 18.172 1 57.12 46 ASN B CA 1
ATOM 1776 C C . ASN B 1 46 ? -23.609 37.375 18.438 1 57.12 46 ASN B C 1
ATOM 1778 O O . ASN B 1 46 ? -23.188 37.438 19.594 1 57.12 46 ASN B O 1
ATOM 1782 N N . GLY B 1 47 ? -22.781 37.562 17.312 1 70.25 47 GLY B N 1
ATOM 1783 C CA . GLY B 1 47 ? -21.484 38.156 17.547 1 70.25 47 GLY B CA 1
ATOM 1784 C C . GLY B 1 47 ? -20.422 37.188 18 1 70.25 47 GLY B C 1
ATOM 1785 O O . GLY B 1 47 ? -19.469 37.562 18.688 1 70.25 47 GLY B O 1
ATOM 1786 N N . CYS B 1 48 ? -20.766 35.875 17.875 1 84.69 48 CYS B N 1
ATOM 1787 C CA . CYS B 1 48 ? -19.797 34.875 18.359 1 84.69 48 CYS B CA 1
ATOM 1788 C C . CYS B 1 48 ? -19.422 33.875 17.281 1 84.69 48 CYS B C 1
ATOM 1790 O O . CYS B 1 48 ? -20.266 33.469 16.469 1 84.69 48 CYS B O 1
ATOM 1792 N N . VAL B 1 49 ? -18.125 33.594 17.125 1 91.38 49 VAL B N 1
ATOM 1793 C CA . VAL B 1 49 ? -17.641 32.531 16.234 1 91.38 49 VAL B CA 1
ATOM 1794 C C . VAL B 1 49 ? -17.391 31.266 17.031 1 91.38 49 VAL B C 1
ATOM 1796 O O . VAL B 1 49 ? -16.625 31.266 18 1 91.38 49 VAL B O 1
ATOM 1799 N N . GLU B 1 50 ? -18.016 30.172 16.562 1 94.12 50 GLU B N 1
ATOM 1800 C CA . GLU B 1 50 ? -17.875 28.906 17.266 1 94.12 50 GLU B CA 1
ATOM 1801 C C . GLU B 1 50 ? -16.797 28.031 16.625 1 94.12 50 GLU B C 1
ATOM 1803 O O . GLU B 1 50 ? -16.828 27.797 15.414 1 94.12 50 GLU B O 1
ATOM 1808 N N . ILE B 1 51 ? -15.852 27.625 17.422 1 96.5 51 ILE B N 1
ATOM 1809 C CA . ILE B 1 51 ? -14.828 26.688 17 1 96.5 51 ILE B CA 1
ATOM 1810 C C . ILE B 1 51 ? -14.945 25.406 17.828 1 96.5 51 ILE B C 1
ATOM 1812 O O . ILE B 1 51 ? -14.633 25.406 19.031 1 96.5 51 ILE B O 1
ATOM 1816 N N . THR B 1 52 ? -15.336 24.312 17.203 1 96.38 52 THR B N 1
ATOM 1817 C CA . THR B 1 52 ? -15.641 23.109 17.969 1 96.38 52 THR B CA 1
ATOM 1818 C C . THR B 1 52 ? -14.672 21.984 17.625 1 96.38 52 THR B C 1
ATOM 1820 O O . THR B 1 52 ? -14.617 20.969 18.328 1 96.38 52 THR B O 1
ATOM 1823 N N . ASP B 1 53 ? -13.836 22.203 16.656 1 97.06 53 ASP B N 1
ATOM 1824 C CA . ASP B 1 53 ? -13.047 21.094 16.125 1 97.06 53 ASP B CA 1
ATOM 1825 C C . ASP B 1 53 ? -11.586 21.203 16.562 1 97.06 53 ASP B C 1
ATOM 1827 O O . ASP B 1 53 ? -10.75 20.406 16.156 1 97.06 53 ASP B O 1
ATOM 1831 N N . PHE B 1 54 ? -11.312 22.188 17.359 1 97.81 54 PHE B N 1
ATOM 1832 C CA . PHE B 1 54 ? -9.961 22.328 17.906 1 97.81 54 PHE B CA 1
ATOM 1833 C C . PHE B 1 54 ? -10 22.547 19.406 1 97.81 54 PHE B C 1
ATOM 1835 O O . PHE B 1 54 ? -10.953 23.125 19.938 1 97.81 54 PHE B O 1
ATOM 1842 N N . GLU B 1 55 ? -8.961 22.125 20.047 1 96.81 55 GLU B N 1
ATOM 1843 C CA . GLU B 1 55 ? -8.859 22.297 21.5 1 96.81 55 GLU B CA 1
ATOM 1844 C C . GLU B 1 55 ? -8.547 23.734 21.875 1 96.81 55 GLU B C 1
ATOM 1846 O O . GLU B 1 55 ? -7.996 24.484 21.062 1 96.81 55 GLU B O 1
ATOM 1851 N N . ASP B 1 56 ? -8.797 24.031 23.125 1 97 56 ASP B N 1
ATOM 1852 C CA . ASP B 1 56 ? -8.641 25.391 23.641 1 97 56 ASP B CA 1
ATOM 1853 C C . ASP B 1 56 ? -7.211 25.891 23.438 1 97 56 ASP B C 1
ATOM 1855 O O . ASP B 1 56 ? -6.996 27.031 23.031 1 97 56 ASP B O 1
ATOM 1859 N N . ASP B 1 57 ? -6.32 25.016 23.719 1 95.69 57 ASP B N 1
ATOM 1860 C CA . ASP B 1 57 ? -4.922 25.422 23.625 1 95.69 57 ASP B CA 1
ATOM 1861 C C . ASP B 1 57 ? -4.543 25.781 22.203 1 95.69 57 ASP B C 1
ATOM 1863 O O . ASP B 1 57 ? -3.828 26.766 21.969 1 95.69 57 ASP B O 1
ATOM 1867 N N . THR B 1 58 ? -5.008 25.062 21.25 1 97.44 58 THR B N 1
ATOM 1868 C CA . THR B 1 58 ? -4.73 25.328 19.844 1 97.44 58 THR B CA 1
ATOM 1869 C C . THR B 1 58 ? -5.328 26.672 19.422 1 97.44 58 THR B C 1
ATOM 1871 O O . THR B 1 58 ? -4.66 27.484 18.766 1 97.44 58 THR B O 1
ATOM 1874 N N . VAL B 1 59 ? -6.551 26.922 19.844 1 97.75 59 VAL B N 1
ATOM 1875 C CA . VAL B 1 59 ? -7.238 28.172 19.516 1 97.75 59 VAL B CA 1
ATOM 1876 C C . VAL B 1 59 ? -6.512 29.344 20.156 1 97.75 59 VAL B C 1
ATOM 1878 O O . VAL B 1 59 ? -6.281 30.375 19.5 1 97.75 59 VAL B O 1
ATOM 1881 N N . HIS B 1 60 ? -6.113 29.109 21.344 1 96 60 HIS B N 1
ATOM 1882 C CA . HIS B 1 60 ? -5.391 30.156 22.062 1 96 60 HIS B CA 1
ATOM 1883 C C . HIS B 1 60 ? -4.09 30.516 21.344 1 96 60 HIS B C 1
ATOM 1885 O O . HIS B 1 60 ? -3.773 31.688 21.172 1 96 60 HIS B O 1
ATOM 1891 N N . ARG B 1 61 ? -3.389 29.547 20.922 1 96.81 61 ARG B N 1
ATOM 1892 C CA . ARG B 1 61 ? -2.113 29.766 20.25 1 96.81 61 ARG B CA 1
ATOM 1893 C C . ARG B 1 61 ? -2.318 30.453 18.906 1 96.81 61 ARG B C 1
ATOM 1895 O O . ARG B 1 61 ? -1.525 31.297 18.5 1 96.81 61 ARG B O 1
ATOM 1902 N N . MET B 1 62 ? -3.32 30.016 18.219 1 98 62 MET B N 1
ATOM 1903 C CA . MET B 1 62 ? -3.654 30.688 16.969 1 98 62 MET B CA 1
ATOM 1904 C C . MET B 1 62 ? -3.889 32.188 17.203 1 98 62 MET B C 1
ATOM 1906 O O . MET B 1 62 ? -3.301 33 16.516 1 98 62 MET B O 1
ATOM 1910 N N . LEU B 1 63 ? -4.695 32.5 18.203 1 97.06 63 LEU B N 1
ATOM 1911 C CA . LEU B 1 63 ? -5.027 33.875 18.5 1 97.06 63 LEU B CA 1
ATOM 1912 C C . LEU B 1 63 ? -3.793 34.656 18.953 1 97.06 63 LEU B C 1
ATOM 1914 O O . LEU B 1 63 ? -3.572 35.781 18.5 1 97.06 63 LEU B O 1
ATOM 1918 N N . LEU B 1 64 ? -3.057 34.031 19.781 1 96.25 64 LEU B N 1
ATOM 1919 C CA . LEU B 1 64 ? -1.822 34.688 20.219 1 96.25 64 LEU B CA 1
ATOM 1920 C C . LEU B 1 64 ? -0.948 35.062 19.031 1 96.25 64 LEU B C 1
ATOM 1922 O O . LEU B 1 64 ? -0.421 36.156 18.953 1 96.25 64 LEU B O 1
ATOM 1926 N N . TYR B 1 65 ? -0.807 34.125 18.094 1 97 65 TYR B N 1
ATOM 1927 C CA . TYR B 1 65 ? -0.013 34.375 16.906 1 97 65 TYR B CA 1
ATOM 1928 C C . TYR B 1 65 ? -0.608 35.531 16.094 1 97 65 TYR B C 1
ATOM 1930 O O . TYR B 1 65 ? 0.122 36.406 15.602 1 97 65 TYR B O 1
ATOM 1938 N N . MET B 1 66 ? -1.888 35.531 15.93 1 96.88 66 MET B N 1
ATOM 1939 C CA . MET B 1 66 ? -2.547 36.562 15.125 1 96.88 66 MET B CA 1
ATOM 1940 C C . MET B 1 66 ? -2.336 37.938 15.734 1 96.88 66 MET B C 1
ATOM 1942 O O . MET B 1 66 ? -2.271 38.938 15.008 1 96.88 66 MET B O 1
ATOM 1946 N N . TYR B 1 67 ? -2.182 37.938 17.016 1 95.25 67 TYR B N 1
ATOM 1947 C CA . TYR B 1 67 ? -2.033 39.219 17.688 1 95.25 67 TYR B CA 1
ATOM 1948 C C . TYR B 1 67 ? -0.564 39.625 17.781 1 95.25 67 TYR B C 1
ATOM 1950 O O . TYR B 1 67 ? -0.238 40.812 17.812 1 95.25 67 TYR B O 1
ATOM 1958 N N . THR B 1 68 ? 0.344 38.656 17.828 1 95.06 68 THR B N 1
ATOM 1959 C CA . THR B 1 68 ? 1.72 38.969 18.172 1 95.06 68 THR B CA 1
ATOM 1960 C C . THR B 1 68 ? 2.666 38.625 17.031 1 95.06 68 THR B C 1
ATOM 1962 O O . THR B 1 68 ? 3.807 39.094 17 1 95.06 68 THR B O 1
ATOM 1965 N N . ASP B 1 69 ? 2.287 37.75 16.125 1 95.19 69 ASP B N 1
ATOM 1966 C CA . ASP B 1 69 ? 3.104 37.25 15.031 1 95.19 69 ASP B CA 1
ATOM 1967 C C . ASP B 1 69 ? 4.277 36.406 15.562 1 95.19 69 ASP B C 1
ATOM 1969 O O . ASP B 1 69 ? 5.371 36.469 14.992 1 95.19 69 ASP B O 1
ATOM 1973 N N . SER B 1 70 ? 3.994 35.75 16.672 1 92.81 70 SER B N 1
ATOM 1974 C CA . SER B 1 70 ? 5.078 35 17.297 1 92.81 70 SER B CA 1
ATOM 1975 C C . SER B 1 70 ? 4.633 33.594 17.688 1 92.81 70 SER B C 1
ATOM 1977 O O . SER B 1 70 ? 3.506 33.406 18.156 1 92.81 70 SER B O 1
ATOM 1979 N N . LEU B 1 71 ? 5.527 32.656 17.391 1 91.69 71 LEU B N 1
ATOM 1980 C CA . LEU B 1 71 ? 5.316 31.281 17.844 1 91.69 71 LEU B CA 1
ATOM 1981 C C . LEU B 1 71 ? 6.254 30.938 19 1 91.69 71 LEU B C 1
ATOM 1983 O O . LEU B 1 71 ? 6.574 29.766 19.219 1 91.69 71 LEU B O 1
ATOM 1987 N N . LYS B 1 72 ? 6.555 31.906 19.703 1 86 72 LYS B N 1
ATOM 1988 C CA . LYS B 1 72 ? 7.48 31.688 20.812 1 86 72 LYS B CA 1
ATOM 1989 C C . LYS B 1 72 ? 6.98 30.562 21.719 1 86 72 LYS B C 1
ATOM 1991 O O . LYS B 1 72 ? 5.785 30.484 22.016 1 86 72 LYS B O 1
ATOM 1996 N N . ASP B 1 73 ? 7.602 29.578 22.016 1 86.12 73 ASP B N 1
ATOM 1997 C CA . ASP B 1 73 ? 7.348 28.516 22.984 1 86.12 73 ASP B CA 1
ATOM 1998 C C . ASP B 1 73 ? 6.539 27.391 22.344 1 86.12 73 ASP B C 1
ATOM 2000 O O . ASP B 1 73 ? 5.883 26.625 23.062 1 86.12 73 ASP B O 1
ATOM 2004 N N . LEU B 1 74 ? 6.391 27.547 21.016 1 91 74 LEU B N 1
ATOM 2005 C CA . LEU B 1 74 ? 5.707 26.422 20.391 1 91 74 LEU B CA 1
ATOM 2006 C C . LEU B 1 74 ? 6.402 25.109 20.703 1 91 74 LEU B C 1
ATOM 2008 O O . LEU B 1 74 ? 7.633 25.031 20.672 1 91 74 LEU B O 1
ATOM 2012 N N . GLU B 1 75 ? 5.527 24.156 2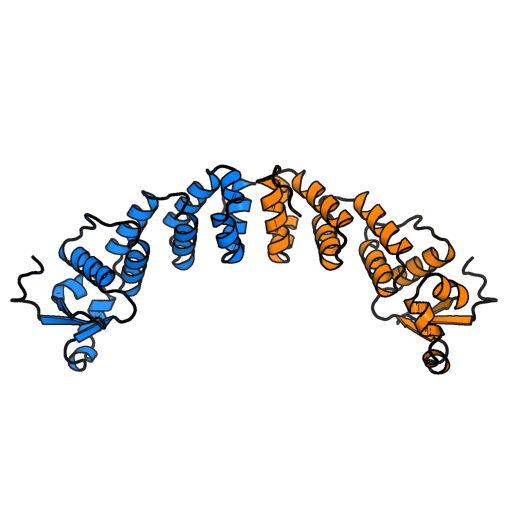1.062 1 91.56 75 GLU B N 1
ATOM 2013 C CA . GLU B 1 75 ? 6.008 22.812 21.344 1 91.56 75 GLU B CA 1
ATOM 2014 C C . GLU B 1 75 ? 5.586 21.828 20.234 1 91.56 75 GLU B C 1
ATOM 2016 O O . GLU B 1 75 ? 4.613 22.078 19.531 1 91.56 75 GLU B O 1
ATOM 2021 N N . LEU B 1 76 ? 6.285 20.672 20.203 1 91.25 76 LEU B N 1
ATOM 2022 C CA . LEU B 1 76 ? 6.027 19.656 19.172 1 91.25 76 LEU B CA 1
ATOM 2023 C C . LEU B 1 76 ? 4.613 19.109 19.297 1 91.25 76 LEU B C 1
ATOM 2025 O O . LEU B 1 76 ? 3.936 18.891 18.297 1 91.25 76 LEU B O 1
ATOM 2029 N N . GLU B 1 77 ? 4.07 18.812 20.422 1 90 77 GLU B N 1
ATOM 2030 C CA . GLU B 1 77 ? 2.777 18.203 20.703 1 90 77 GLU B CA 1
ATOM 2031 C C . GLU B 1 77 ? 1.632 19.047 20.156 1 90 77 GLU B C 1
ATOM 2033 O O . GLU B 1 77 ? 0.613 18.5 19.719 1 90 77 GLU B O 1
ATOM 2038 N N . GLY B 1 78 ? 1.859 20.266 19.828 1 92.62 78 GLY B N 1
ATOM 2039 C CA . GLY B 1 78 ? 0.782 21.141 19.375 1 92.62 78 GLY B CA 1
ATOM 2040 C C . GLY B 1 78 ? 1.016 21.703 18 1 92.62 78 GLY B C 1
ATOM 2041 O O . GLY B 1 78 ? 0.126 22.328 17.422 1 92.62 78 GLY B O 1
ATOM 2042 N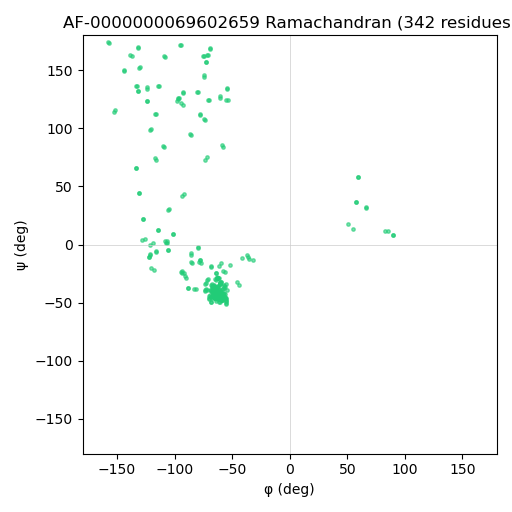 N . ALA B 1 79 ? 2.076 21.344 17.484 1 96.12 79 ALA B N 1
ATOM 2043 C CA . ALA B 1 79 ? 2.465 21.969 16.234 1 96.12 79 ALA B CA 1
ATOM 2044 C C . ALA B 1 79 ? 1.582 21.5 15.078 1 96.12 79 ALA B C 1
ATOM 2046 O O . ALA B 1 79 ? 1.211 22.297 14.203 1 96.12 79 ALA B O 1
ATOM 2047 N N . ASP B 1 80 ? 1.236 20.203 15.086 1 96.06 80 ASP B N 1
ATOM 2048 C CA . ASP B 1 80 ? 0.412 19.672 14.008 1 96.06 80 ASP B CA 1
ATOM 2049 C C . ASP B 1 80 ? -0.987 20.281 14.023 1 96.06 80 ASP B C 1
ATOM 2051 O O . ASP B 1 80 ? -1.521 20.656 12.977 1 96.06 80 ASP B O 1
ATOM 2055 N N . GLU B 1 81 ? -1.54 20.422 15.219 1 97.12 81 GLU B N 1
ATOM 2056 C CA . GLU B 1 81 ? -2.869 21.016 15.359 1 97.12 81 GLU B CA 1
ATOM 2057 C C . GLU B 1 81 ? -2.861 22.484 14.969 1 97.12 81 GLU B C 1
ATOM 2059 O O . GLU B 1 81 ? -3.809 22.984 14.352 1 97.12 81 GLU B O 1
ATOM 2064 N N . LEU B 1 82 ? -1.846 23.141 15.336 1 98 82 LEU B N 1
ATOM 2065 C CA . LEU B 1 82 ? -1.718 24.547 14.984 1 98 82 LEU B CA 1
ATOM 2066 C C . LEU B 1 82 ? -1.561 24.719 13.477 1 98 82 LEU B C 1
ATOM 2068 O O . LEU B 1 82 ? -2.123 25.656 12.891 1 98 82 LEU B O 1
ATOM 2072 N N . TYR B 1 83 ? -0.827 23.781 12.891 1 98.38 83 TYR B N 1
ATOM 2073 C CA . TYR B 1 83 ? -0.695 23.734 11.438 1 98.38 83 TYR B CA 1
ATOM 2074 C C . TYR B 1 83 ? -2.057 23.594 10.773 1 98.38 83 TYR B C 1
ATOM 2076 O O . TYR B 1 83 ? -2.391 24.344 9.852 1 98.38 83 TYR B O 1
ATOM 2084 N N . LYS B 1 84 ? -2.863 22.781 11.297 1 98.25 84 LYS B N 1
ATOM 2085 C CA . LYS B 1 84 ? -4.176 22.484 10.734 1 98.25 84 LYS B CA 1
ATOM 2086 C C . LYS B 1 84 ? -5.121 23.672 10.883 1 98.25 84 LYS B C 1
ATOM 2088 O O . LYS B 1 84 ? -5.832 24.016 9.938 1 98.25 84 LYS B O 1
ATOM 2093 N N . ILE B 1 85 ? -5.145 24.219 12.023 1 98.44 85 ILE B N 1
ATOM 2094 C CA . ILE B 1 85 ? -6.066 25.328 12.25 1 98.44 85 ILE B CA 1
ATOM 2095 C C . ILE B 1 85 ? -5.645 26.531 11.406 1 98.44 85 ILE B C 1
ATOM 2097 O O . ILE B 1 85 ? -6.492 27.281 10.914 1 98.44 85 ILE B O 1
ATOM 2101 N N . ALA B 1 86 ? -4.352 26.734 11.266 1 98.5 86 ALA B N 1
ATOM 2102 C CA . ALA B 1 86 ? -3.844 27.797 10.406 1 98.5 86 ALA B CA 1
ATOM 2103 C C . ALA B 1 86 ? -4.371 27.641 8.977 1 98.5 86 ALA B C 1
ATOM 2105 O O . ALA B 1 86 ? -4.738 28.641 8.344 1 98.5 86 ALA B O 1
ATOM 2106 N N . GLU B 1 87 ? -4.379 26.391 8.539 1 97.81 87 GLU B N 1
ATOM 2107 C CA . GLU B 1 87 ? -4.902 26.125 7.199 1 97.81 87 GLU B CA 1
ATOM 2108 C C . GLU B 1 87 ? -6.414 26.328 7.148 1 97.81 87 GLU B C 1
ATOM 2110 O O . GLU B 1 87 ? -6.938 26.953 6.227 1 97.81 87 GLU B O 1
ATOM 2115 N N . LYS B 1 88 ? -7.125 25.844 8.125 1 97.69 88 LYS B N 1
ATOM 2116 C CA . LYS B 1 88 ? -8.586 25.922 8.156 1 97.69 88 LYS B CA 1
ATOM 2117 C C . LYS B 1 88 ? -9.055 27.375 8.094 1 97.69 88 LYS B C 1
ATOM 2119 O O . LYS B 1 88 ? -10.023 27.688 7.391 1 97.69 88 LYS B O 1
ATOM 2124 N N . TYR B 1 89 ? -8.406 28.234 8.797 1 97.88 89 TYR B N 1
ATOM 2125 C CA . TYR B 1 89 ? -8.852 29.625 8.875 1 97.88 89 TYR B CA 1
ATOM 2126 C C . TYR B 1 89 ? -8.016 30.516 7.969 1 97.88 89 TYR B C 1
ATOM 2128 O O . TYR B 1 89 ? -8.086 31.75 8.07 1 97.88 89 TYR B O 1
ATOM 2136 N N . ASP B 1 90 ? -7.172 29.875 7.141 1 98.31 90 ASP B N 1
ATOM 2137 C CA . ASP B 1 90 ? -6.414 30.531 6.074 1 98.31 90 ASP B CA 1
ATOM 2138 C C . ASP B 1 90 ? -5.504 31.625 6.633 1 98.31 90 ASP B C 1
ATOM 2140 O O . ASP B 1 90 ? -5.605 32.781 6.234 1 98.31 90 ASP B O 1
ATOM 2144 N N . ILE B 1 91 ? -4.688 31.25 7.477 1 98.25 91 ILE B N 1
ATOM 2145 C CA . ILE B 1 91 ? -3.631 32.094 8.023 1 98.25 91 ILE B CA 1
ATOM 2146 C C . ILE B 1 91 ? -2.273 31.609 7.516 1 98.25 91 ILE B C 1
ATOM 2148 O O . ILE B 1 91 ? -1.529 30.953 8.25 1 98.25 91 ILE B O 1
ATOM 2152 N N . PRO B 1 92 ? -1.887 32.031 6.371 1 97.19 92 PRO B N 1
ATOM 2153 C CA . PRO B 1 92 ? -0.734 31.453 5.688 1 97.19 92 PRO B CA 1
ATOM 2154 C C . PRO B 1 92 ? 0.571 31.641 6.457 1 97.19 92 PRO B C 1
ATOM 2156 O O . PRO B 1 92 ? 1.43 30.75 6.453 1 97.19 92 PRO B O 1
ATOM 2159 N N . SER B 1 93 ? 0.714 32.812 7.031 1 97.12 93 SER B N 1
ATOM 2160 C CA . SER B 1 93 ? 1.943 33.062 7.777 1 97.12 93 SER B CA 1
ATOM 2161 C C .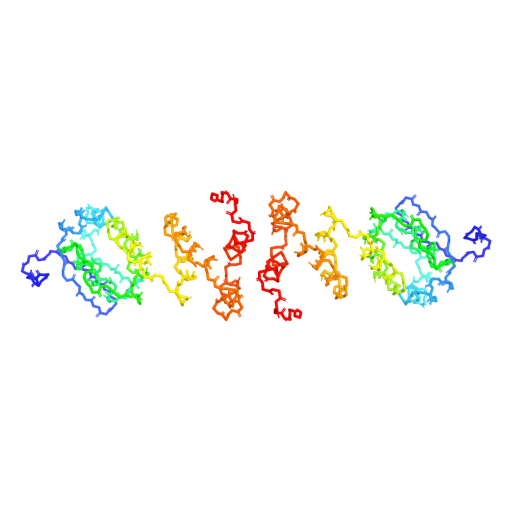 SER B 1 93 ? 2.09 32.094 8.945 1 97.12 93 SER B C 1
ATOM 2163 O O . SER B 1 93 ? 3.191 31.625 9.234 1 97.12 93 SER B O 1
ATOM 2165 N N . LEU B 1 94 ? 1.008 31.797 9.602 1 98.06 94 LEU B N 1
ATOM 2166 C CA . LEU B 1 94 ? 1.029 30.844 10.711 1 98.06 94 LEU B CA 1
ATOM 2167 C C . LEU B 1 94 ? 1.326 29.438 10.211 1 98.06 94 LEU B C 1
ATOM 2169 O O . LEU B 1 94 ? 2.145 28.719 10.797 1 98.06 94 LEU B O 1
ATOM 2173 N N . LYS B 1 95 ? 0.705 29 9.172 1 97.81 95 LYS B N 1
ATOM 2174 C CA . LYS B 1 95 ? 0.957 27.688 8.602 1 97.81 95 LYS B CA 1
ATOM 2175 C C . LYS B 1 95 ? 2.428 27.516 8.234 1 97.81 95 LYS B C 1
ATOM 2177 O O . LYS B 1 95 ? 3.049 26.5 8.578 1 97.81 95 LYS B O 1
ATOM 2182 N N . SER B 1 96 ? 2.924 28.578 7.605 1 97.12 96 SER B N 1
ATOM 2183 C CA . SER B 1 96 ? 4.32 28.531 7.184 1 97.12 96 SER B CA 1
ATOM 2184 C C . SER B 1 96 ? 5.258 28.453 8.383 1 97.12 96 SER B C 1
ATOM 2186 O O . SER B 1 96 ? 6.25 27.719 8.352 1 97.12 96 SER B O 1
ATOM 2188 N N . SER B 1 97 ? 4.938 29.203 9.359 1 97 97 SER B N 1
ATOM 2189 C CA . SER B 1 97 ? 5.754 29.188 10.57 1 97 97 SER B CA 1
ATOM 2190 C C . SER B 1 97 ? 5.719 27.812 11.234 1 97 97 SER B C 1
ATOM 2192 O O . SER B 1 97 ?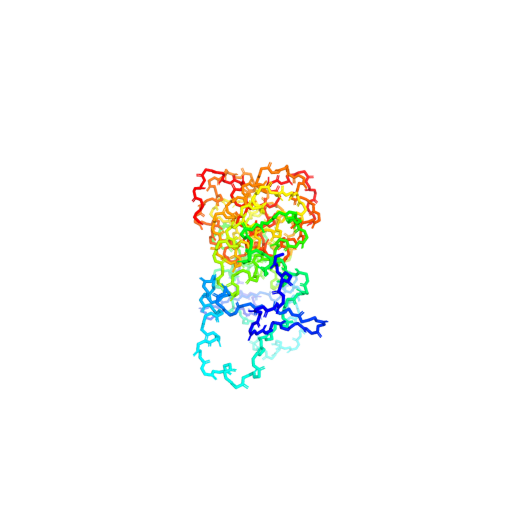 6.75 27.312 11.695 1 97 97 SER B O 1
ATOM 2194 N N . CYS B 1 98 ? 4.57 27.203 11.266 1 97.69 98 CYS B N 1
ATOM 2195 C CA . CYS B 1 98 ? 4.441 25.859 11.812 1 97.69 98 CYS B CA 1
ATOM 2196 C C . CYS B 1 98 ? 5.219 24.844 10.977 1 97.69 98 CYS B C 1
ATOM 2198 O O . CYS B 1 98 ? 5.91 23.984 11.516 1 97.69 98 CYS B O 1
ATOM 2200 N N . SER B 1 99 ? 5.082 24.938 9.672 1 97.81 99 SER B N 1
ATOM 2201 C CA . SER B 1 99 ? 5.812 24.078 8.75 1 97.81 99 SER B CA 1
ATOM 2202 C C . SER B 1 99 ? 7.316 24.156 8.992 1 97.81 99 SER B C 1
ATOM 2204 O O . SER B 1 99 ? 7.992 23.141 9.086 1 97.81 99 SER B O 1
ATOM 2206 N N . TYR B 1 100 ? 7.777 25.391 9.109 1 96.75 100 TYR B N 1
ATOM 2207 C CA . TYR B 1 100 ? 9.195 25.609 9.367 1 96.75 100 TYR B CA 1
ATOM 2208 C C . TYR B 1 100 ? 9.609 25 10.695 1 96.75 100 TYR B C 1
ATOM 2210 O O . TYR B 1 100 ? 10.648 24.328 10.789 1 96.75 100 TYR B O 1
ATOM 2218 N N . PHE B 1 101 ? 8.844 25.219 11.68 1 97.5 101 PHE B N 1
ATOM 2219 C CA . PHE B 1 101 ? 9.117 24.656 13.008 1 97.5 101 PHE B CA 1
ATOM 2220 C C . PHE B 1 101 ? 9.227 23.141 12.945 1 97.5 101 PHE B C 1
ATOM 2222 O O . PHE B 1 101 ? 10.164 22.562 13.5 1 97.5 101 PHE B O 1
ATOM 2229 N N . LEU B 1 102 ? 8.305 22.5 12.258 1 98 102 LEU B N 1
ATOM 2230 C CA . LEU B 1 102 ? 8.289 21.047 12.141 1 98 102 LEU B CA 1
ATOM 2231 C C . LEU B 1 102 ? 9.516 20.547 11.383 1 98 102 LEU B C 1
ATOM 2233 O O . LEU B 1 102 ? 10.141 19.562 11.773 1 98 102 LEU B O 1
ATOM 2237 N N . LYS B 1 103 ? 9.812 21.266 10.32 1 97.44 103 LYS B N 1
ATOM 2238 C CA . LYS B 1 103 ? 10.984 20.938 9.516 1 97.44 103 LYS B CA 1
ATOM 2239 C C . LYS B 1 103 ? 12.25 20.938 10.359 1 97.44 103 LYS B C 1
ATOM 2241 O O . LYS B 1 103 ? 13.125 20.078 10.172 1 97.44 103 LYS B O 1
ATOM 2246 N N . GLU B 1 104 ? 12.289 21.875 11.312 1 96.5 104 GLU B N 1
ATOM 2247 C CA . GLU B 1 104 ? 13.484 22.047 12.117 1 96.5 104 GLU B CA 1
ATOM 2248 C C . GLU B 1 104 ? 13.492 21.109 13.32 1 96.5 104 GLU B C 1
ATOM 2250 O O . GLU B 1 104 ? 14.5 20.984 14.023 1 96.5 104 GLU B O 1
ATOM 2255 N N . ASN B 1 105 ? 12.383 20.438 13.508 1 97.31 105 ASN B N 1
ATOM 2256 C CA . ASN B 1 105 ? 12.25 19.609 14.695 1 97.31 105 ASN B CA 1
ATOM 2257 C C . ASN B 1 105 ? 11.758 18.203 14.336 1 97.31 105 ASN B C 1
ATOM 2259 O O . ASN B 1 105 ? 10.836 17.688 14.969 1 97.31 105 ASN B O 1
ATOM 2263 N N . LEU B 1 106 ? 12.297 17.609 13.32 1 97.69 106 LEU B N 1
ATOM 2264 C CA . LEU B 1 106 ? 11.992 16.234 12.938 1 97.69 106 LEU B CA 1
ATOM 2265 C C . LEU B 1 106 ? 12.773 15.25 13.797 1 97.69 106 LEU B C 1
ATOM 2267 O O . LEU B 1 106 ? 13.969 15.445 14.047 1 97.69 106 LEU B O 1
ATOM 2271 N N . TYR B 1 107 ? 12.07 14.312 14.289 1 95.38 107 TYR B N 1
ATOM 2272 C CA . TYR B 1 107 ? 12.617 13.211 15.07 1 95.38 107 TYR B CA 1
ATOM 2273 C C . TYR B 1 107 ? 12.086 11.867 14.578 1 95.38 107 TYR B C 1
ATOM 2275 O O . TYR B 1 107 ? 11.156 11.82 13.766 1 95.38 107 TYR B O 1
ATOM 2283 N N . GLN B 1 108 ? 12.688 10.781 15.086 1 94.25 108 GLN B N 1
ATOM 2284 C CA . GLN B 1 108 ? 12.266 9.445 14.68 1 94.25 108 GLN B CA 1
ATOM 2285 C C . GLN B 1 108 ? 10.797 9.203 15.023 1 94.25 108 GLN B C 1
ATOM 2287 O O . GLN B 1 108 ? 10.07 8.57 14.258 1 94.25 108 GLN B O 1
ATOM 2292 N N . THR B 1 109 ? 10.359 9.805 16.109 1 94.31 109 THR B N 1
ATOM 2293 C CA . THR B 1 109 ? 9.039 9.5 16.641 1 94.31 109 THR B CA 1
ATOM 2294 C C . THR B 1 109 ? 7.969 10.352 15.961 1 94.31 109 THR B C 1
ATOM 2296 O O . THR B 1 109 ? 6.773 10.047 16.062 1 94.31 109 THR B O 1
ATOM 2299 N N . ASN B 1 110 ? 8.398 11.406 15.258 1 96.5 110 ASN B N 1
ATOM 2300 C CA . ASN B 1 110 ? 7.355 12.258 14.703 1 96.5 110 ASN B CA 1
ATOM 2301 C C . ASN B 1 110 ? 7.465 12.352 13.18 1 96.5 110 ASN B C 1
ATOM 2303 O O . ASN B 1 110 ? 6.543 12.836 12.516 1 96.5 110 ASN B O 1
ATOM 2307 N N . ALA B 1 111 ? 8.547 11.836 12.609 1 97.81 111 ALA B N 1
ATOM 2308 C CA . ALA B 1 111 ? 8.836 12.031 11.188 1 97.81 111 ALA B CA 1
ATOM 2309 C C . ALA B 1 111 ? 7.73 11.445 10.32 1 97.81 111 ALA B C 1
ATOM 2311 O O . ALA B 1 111 ? 7.285 12.078 9.352 1 97.81 111 ALA B O 1
ATOM 2312 N N . CYS B 1 112 ? 7.254 10.273 10.672 1 98.19 112 CYS B N 1
ATOM 2313 C CA . CYS B 1 112 ? 6.188 9.641 9.898 1 98.19 112 CYS B CA 1
ATOM 2314 C C . CYS B 1 112 ? 4.906 10.453 9.969 1 98.19 112 CYS B C 1
ATOM 2316 O O . CYS B 1 112 ? 4.242 10.664 8.953 1 98.19 112 CYS B O 1
ATOM 2318 N N . GLY B 1 113 ? 4.586 10.891 11.18 1 97.75 113 GLY B N 1
ATOM 2319 C CA . GLY B 1 113 ? 3.408 11.727 11.336 1 97.75 113 GLY B CA 1
ATOM 2320 C C . GLY B 1 113 ? 3.494 13.031 10.555 1 97.75 113 GLY B C 1
ATOM 2321 O O . GLY B 1 113 ? 2.512 13.461 9.953 1 97.75 113 GLY B O 1
ATOM 2322 N N . VAL B 1 114 ? 4.617 13.625 10.57 1 98.31 114 VAL B N 1
ATOM 2323 C CA . VAL B 1 114 ? 4.84 14.875 9.852 1 98.31 114 VAL B CA 1
ATOM 2324 C C . VAL B 1 114 ? 4.738 14.633 8.344 1 98.31 114 VAL B C 1
ATOM 2326 O O . VAL B 1 114 ? 4.176 15.453 7.613 1 98.31 114 VAL B O 1
ATOM 2329 N N . LEU B 1 115 ? 5.281 13.508 7.883 1 98.56 115 LEU B N 1
ATOM 2330 C CA . LEU B 1 115 ? 5.172 13.156 6.473 1 98.56 115 LEU B CA 1
ATOM 2331 C C . LEU B 1 115 ? 3.709 13.047 6.055 1 98.56 115 LEU B C 1
ATOM 2333 O O . LEU B 1 115 ? 3.316 13.594 5.016 1 98.56 115 LEU B O 1
ATOM 2337 N N . PHE B 1 116 ? 2.959 12.445 6.844 1 98.44 116 PHE B N 1
ATOM 2338 C CA . PHE B 1 116 ? 1.538 12.289 6.551 1 98.44 116 PHE B CA 1
ATOM 2339 C C . PHE B 1 116 ? 0.837 13.641 6.539 1 98.44 116 PHE B C 1
ATOM 2341 O O . PHE B 1 116 ? 0.051 13.93 5.637 1 98.44 116 PHE B O 1
ATOM 2348 N N . LEU B 1 117 ? 1.122 14.406 7.516 1 98 117 LEU B N 1
ATOM 2349 C CA . LEU B 1 117 ? 0.552 15.75 7.598 1 98 117 LEU B CA 1
ATOM 2350 C C . LEU B 1 117 ? 0.855 16.547 6.336 1 98 117 LEU B C 1
ATOM 2352 O O . LEU B 1 117 ? -0.045 17.141 5.742 1 98 117 LEU B O 1
ATOM 2356 N N . ALA B 1 118 ? 2.088 16.562 5.949 1 98.38 118 ALA B N 1
ATOM 2357 C CA . ALA B 1 118 ? 2.535 17.297 4.77 1 98.38 118 ALA B CA 1
ATOM 2358 C C . ALA B 1 118 ? 1.832 16.797 3.512 1 98.38 118 ALA B C 1
ATOM 2360 O O . ALA B 1 118 ? 1.387 17.578 2.68 1 98.38 118 ALA B O 1
ATOM 2361 N N . ASP B 1 119 ? 1.731 15.461 3.469 1 98.12 119 ASP B N 1
ATOM 2362 C CA . ASP B 1 119 ? 1.077 14.844 2.314 1 98.12 119 ASP B CA 1
ATOM 2363 C C . ASP B 1 119 ? -0.407 15.203 2.273 1 98.12 119 ASP B C 1
ATOM 2365 O O . ASP B 1 119 ? -0.933 15.578 1.223 1 98.12 119 ASP B O 1
ATOM 2369 N N . GLN B 1 120 ? -1.08 15.148 3.359 1 97 120 GLN B N 1
ATOM 2370 C CA . GLN B 1 120 ? -2.514 15.398 3.469 1 97 120 GLN B CA 1
ATOM 2371 C C . GLN B 1 120 ? -2.855 16.828 3.096 1 97 120 GLN B C 1
ATOM 2373 O O . GLN B 1 120 ? -3.924 17.109 2.543 1 97 120 GLN B O 1
ATOM 2378 N N . HIS B 1 121 ? -1.897 17.703 3.316 1 96.75 121 HIS B N 1
ATOM 2379 C CA . HIS B 1 121 ? -2.199 19.125 3.131 1 96.75 121 HIS B CA 1
ATOM 2380 C C . HIS B 1 121 ? -1.398 19.703 1.972 1 96.75 121 HIS B C 1
ATOM 2382 O O . HIS B 1 121 ? -1.255 20.922 1.864 1 96.75 121 HIS B O 1
ATOM 2388 N N . ASN B 1 122 ? -0.819 18.922 1.205 1 96.62 122 ASN B N 1
ATOM 2389 C CA . ASN B 1 122 ? -0.102 19.281 -0.011 1 96.62 122 ASN B CA 1
ATOM 2390 C C . ASN B 1 122 ? 1.015 20.281 0.277 1 96.62 122 ASN B C 1
ATOM 2392 O O . ASN B 1 122 ? 1.191 21.25 -0.463 1 96.62 122 ASN B O 1
ATOM 2396 N N . ASP B 1 123 ? 1.629 20.109 1.388 1 97.62 123 ASP B N 1
ATOM 2397 C CA . ASP B 1 123 ? 2.828 20.875 1.72 1 97.62 123 ASP B CA 1
ATOM 2398 C C . ASP B 1 123 ? 4.078 20.203 1.161 1 97.62 123 ASP B C 1
ATOM 2400 O O . ASP B 1 123 ? 4.703 19.391 1.838 1 97.62 123 ASP B O 1
ATOM 2404 N N . VAL B 1 124 ? 4.492 20.609 0.045 1 97.44 124 VAL B N 1
ATOM 2405 C CA . VAL B 1 124 ? 5.523 19.938 -0.729 1 97.44 124 VAL B CA 1
ATOM 2406 C C . VAL B 1 124 ? 6.867 20.047 -0.009 1 97.44 124 VAL B C 1
ATOM 2408 O O . VAL B 1 124 ? 7.574 19.047 0.152 1 97.44 124 VAL B O 1
ATOM 2411 N N . ASP B 1 125 ? 7.117 21.219 0.463 1 97.25 125 ASP B N 1
ATOM 2412 C CA . ASP B 1 125 ? 8.406 21.453 1.111 1 97.25 125 ASP B CA 1
ATOM 2413 C C . ASP B 1 125 ? 8.547 20.609 2.377 1 97.25 125 ASP B C 1
ATOM 2415 O O . ASP B 1 125 ? 9.586 19.984 2.6 1 97.25 125 ASP B O 1
ATOM 2419 N N . LEU B 1 126 ? 7.555 20.609 3.172 1 98.25 126 LEU B N 1
ATOM 2420 C CA . LEU B 1 126 ? 7.578 19.844 4.406 1 98.25 126 LEU B CA 1
ATOM 2421 C C . LEU B 1 126 ? 7.637 18.344 4.109 1 98.25 126 LEU B C 1
ATOM 2423 O O . LEU B 1 126 ? 8.32 17.594 4.812 1 98.25 126 LEU B O 1
ATOM 2427 N N . LYS B 1 127 ? 6.93 17.906 3.072 1 98.12 127 LYS B N 1
ATOM 2428 C CA . LYS B 1 127 ? 6.93 16.516 2.668 1 98.12 127 LYS B CA 1
ATOM 2429 C C . LYS B 1 127 ? 8.328 16.047 2.275 1 98.12 127 LYS B C 1
ATOM 2431 O O . LYS B 1 127 ? 8.797 15 2.732 1 98.12 127 LYS B O 1
ATOM 2436 N N . ILE B 1 128 ? 8.945 16.844 1.499 1 97.31 128 ILE B N 1
ATOM 2437 C CA . ILE B 1 128 ? 10.297 16.531 1.036 1 97.31 128 ILE B CA 1
ATOM 2438 C C . ILE B 1 128 ? 11.242 16.438 2.229 1 97.31 128 ILE B C 1
ATOM 2440 O O . ILE B 1 128 ? 12.039 15.5 2.33 1 97.31 128 ILE B O 1
ATOM 2444 N N . ALA B 1 129 ? 11.117 17.375 3.109 1 98.12 129 ALA B N 1
ATOM 2445 C CA . ALA B 1 129 ? 11.984 17.391 4.285 1 9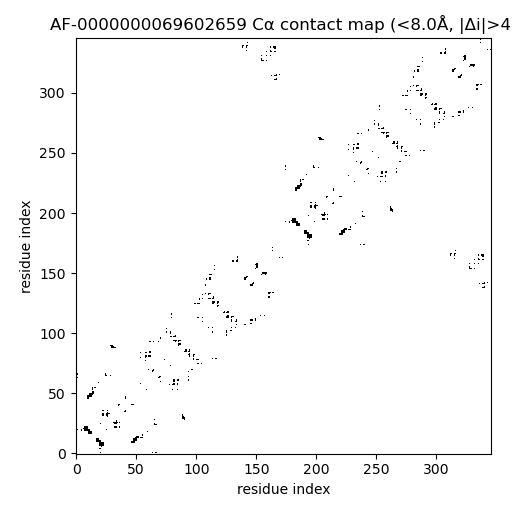8.12 129 ALA B CA 1
ATOM 2446 C C . ALA B 1 129 ? 11.773 16.141 5.141 1 98.12 129 ALA B C 1
ATOM 2448 O O . ALA B 1 129 ? 12.742 15.516 5.586 1 98.12 129 ALA B O 1
ATOM 2449 N N . ALA B 1 130 ? 10.531 15.812 5.367 1 98.38 130 ALA B N 1
ATOM 2450 C CA . ALA B 1 130 ? 10.211 14.633 6.172 1 98.38 130 ALA B CA 1
ATOM 2451 C C . ALA B 1 130 ? 10.711 13.359 5.504 1 98.38 130 ALA B C 1
ATOM 2453 O O . ALA B 1 130 ? 11.266 12.477 6.164 1 98.38 130 ALA B O 1
ATOM 2454 N N . GLN B 1 131 ? 10.547 13.234 4.219 1 97.5 131 GLN B N 1
ATOM 2455 C CA . GLN B 1 131 ? 11.023 12.086 3.459 1 97.5 131 GLN B CA 1
ATOM 2456 C C . GLN B 1 131 ? 12.539 11.945 3.564 1 97.5 131 GLN B C 1
ATOM 2458 O O . GLN B 1 131 ? 13.047 10.844 3.816 1 97.5 131 GLN B O 1
ATOM 2463 N N . LYS B 1 132 ? 13.203 13.062 3.328 1 97 132 LYS B N 1
ATOM 2464 C CA . LYS B 1 132 ? 14.656 13.055 3.404 1 97 132 LYS B CA 1
ATOM 2465 C C . LYS B 1 132 ? 15.133 12.609 4.781 1 97 132 LYS B C 1
ATOM 2467 O O . LYS B 1 132 ? 16.094 11.844 4.895 1 97 132 LYS B O 1
ATOM 2472 N N . TYR B 1 133 ? 14.531 13.07 5.789 1 98.19 133 TYR B N 1
ATOM 2473 C CA . TYR B 1 133 ? 14.875 12.68 7.148 1 98.19 133 TYR B CA 1
ATOM 2474 C C . TYR B 1 133 ? 14.727 11.172 7.336 1 98.19 133 TYR B C 1
ATOM 2476 O O . TYR B 1 133 ? 15.641 10.508 7.844 1 98.19 133 TYR B O 1
ATOM 2484 N N . ILE B 1 134 ? 13.594 10.625 6.891 1 97.88 134 ILE B N 1
ATOM 2485 C CA . ILE B 1 134 ? 13.289 9.203 7.066 1 97.88 134 ILE B CA 1
ATOM 2486 C C . ILE B 1 134 ? 14.289 8.367 6.27 1 97.88 134 ILE B C 1
ATOM 2488 O O . ILE B 1 134 ? 14.836 7.387 6.785 1 97.88 134 ILE B O 1
ATOM 2492 N N . ILE B 1 135 ? 14.539 8.773 5.051 1 96.56 135 ILE B N 1
ATOM 2493 C CA . ILE B 1 135 ? 15.445 8.062 4.152 1 96.56 135 ILE B CA 1
ATOM 2494 C C . ILE B 1 135 ? 16.844 8.023 4.762 1 96.56 135 ILE B C 1
ATOM 2496 O O . ILE B 1 135 ? 17.578 7.039 4.586 1 96.56 135 ILE B O 1
ATOM 2500 N N . SER B 1 136 ? 17.219 9.023 5.492 1 96.38 136 SER B N 1
ATOM 2501 C CA . SER B 1 136 ? 18.547 9.141 6.059 1 96.38 136 SER B CA 1
ATOM 2502 C C . SER B 1 136 ? 18.703 8.266 7.293 1 96.38 136 SER B C 1
ATOM 2504 O O . SER B 1 136 ? 19.828 8.039 7.77 1 96.38 136 SER B O 1
ATOM 2506 N N . GLN B 1 137 ? 17.641 7.746 7.852 1 94.81 137 GLN B N 1
ATOM 2507 C CA . GLN B 1 137 ? 17.703 6.906 9.039 1 94.81 137 GLN B CA 1
ATOM 2508 C C . GLN B 1 137 ? 18.297 5.543 8.727 1 94.81 137 GLN B C 1
ATOM 2510 O O . GLN B 1 137 ? 18.391 5.156 7.555 1 94.81 137 GLN B O 1
ATOM 2515 N N . SER B 1 138 ? 18.688 4.887 9.766 1 91.75 138 SER B N 1
ATOM 2516 C CA . SER B 1 138 ? 19.266 3.557 9.602 1 91.75 138 SER B CA 1
ATOM 2517 C C . SER B 1 138 ? 18.219 2.547 9.156 1 91.75 138 SER B C 1
ATOM 2519 O O . SER B 1 138 ? 17.016 2.814 9.242 1 91.75 138 SER B O 1
ATOM 2521 N N . ASP B 1 139 ? 18.672 1.389 8.773 1 92.06 139 ASP B N 1
ATOM 2522 C CA . ASP B 1 139 ? 17.781 0.302 8.375 1 92.06 139 ASP B CA 1
ATOM 2523 C C . ASP B 1 139 ? 16.906 -0.133 9.539 1 92.06 139 ASP B C 1
ATOM 2525 O O . ASP B 1 139 ? 15.766 -0.56 9.336 1 92.06 139 ASP B O 1
ATOM 2529 N N . GLN B 1 140 ? 17.391 0.034 10.711 1 91.62 140 GLN B N 1
ATOM 2530 C CA . GLN B 1 140 ? 16.656 -0.367 11.906 1 91.62 140 GLN B CA 1
ATOM 2531 C C . GLN B 1 140 ? 15.375 0.443 12.055 1 91.62 140 GLN B C 1
ATOM 2533 O O . GLN B 1 140 ? 14.375 -0.062 12.57 1 91.62 140 GLN B O 1
ATOM 2538 N N . PHE B 1 141 ? 15.469 1.65 11.562 1 96.19 141 PHE B N 1
ATOM 2539 C CA . PHE B 1 141 ? 14.266 2.479 11.602 1 96.19 141 PHE B CA 1
ATOM 2540 C C . PHE B 1 141 ? 13.117 1.806 10.867 1 96.19 141 PHE B C 1
ATOM 2542 O O . PHE B 1 141 ? 11.977 1.812 11.344 1 96.19 141 PHE B O 1
ATOM 2549 N N . PHE B 1 142 ? 13.414 1.142 9.75 1 96 142 PHE B N 1
ATOM 2550 C CA . PHE B 1 142 ? 12.406 0.535 8.891 1 96 142 PHE B CA 1
ATOM 2551 C C . PHE B 1 142 ? 11.938 -0.797 9.469 1 96 142 PHE B C 1
ATOM 2553 O O . PHE B 1 142 ? 10.969 -1.383 8.977 1 96 142 PHE B O 1
ATOM 2560 N N . GLU B 1 143 ? 12.531 -1.168 10.547 1 93.5 143 GLU B N 1
ATOM 2561 C CA . GLU B 1 143 ? 12.109 -2.359 11.273 1 93.5 143 GLU B CA 1
ATOM 2562 C C . GLU B 1 143 ? 11.352 -1.988 12.547 1 93.5 143 GLU B C 1
ATOM 2564 O O . GLU B 1 143 ? 10.844 -2.863 13.25 1 93.5 143 GLU B O 1
ATOM 2569 N N . SER B 1 144 ? 11.289 -0.771 12.812 1 94.19 144 SER B N 1
ATOM 2570 C CA . SER B 1 144 ? 10.68 -0.298 14.047 1 94.19 144 SER B CA 1
ATOM 2571 C C . SER B 1 144 ? 9.164 -0.442 14.008 1 94.19 144 SER B C 1
ATOM 2573 O O . SER B 1 144 ? 8.57 -0.547 12.93 1 94.19 144 SER B O 1
ATOM 2575 N N . GLN B 1 145 ? 8.602 -0.5 15.188 1 95.19 145 GLN B N 1
ATOM 2576 C CA . GLN B 1 145 ? 7.145 -0.511 15.297 1 95.19 145 GLN B CA 1
ATOM 2577 C C . GLN B 1 145 ? 6.535 0.754 14.695 1 95.19 145 GLN B C 1
ATOM 2579 O O . GLN B 1 145 ? 5.465 0.706 14.094 1 95.19 145 GLN B O 1
ATOM 2584 N N . GLU B 1 146 ? 7.23 1.809 14.836 1 95.38 146 GLU B N 1
ATOM 2585 C CA . GLU B 1 146 ? 6.773 3.088 14.297 1 95.38 146 GLU B CA 1
ATOM 2586 C C . GLU B 1 146 ? 6.574 3.016 12.789 1 95.38 146 GLU B C 1
ATOM 2588 O O . GLU B 1 146 ? 5.531 3.43 12.273 1 95.38 146 GLU B O 1
ATOM 2593 N N . TRP B 1 147 ? 7.531 2.494 12.133 1 97.06 147 TRP B N 1
ATOM 2594 C CA . TRP B 1 147 ? 7.434 2.387 10.68 1 97.06 147 TRP B CA 1
ATOM 2595 C C . TRP B 1 147 ? 6.363 1.374 10.281 1 97.06 147 TRP B C 1
ATOM 2597 O O . TRP B 1 147 ? 5.598 1.61 9.344 1 97.06 147 TRP B O 1
ATOM 2607 N N . GLU B 1 148 ? 6.324 0.341 11.008 1 95.94 148 GLU B N 1
ATOM 2608 C CA . GLU B 1 148 ? 5.316 -0.678 10.727 1 95.94 148 GLU B CA 1
ATOM 2609 C C . GLU B 1 148 ? 3.908 -0.103 10.82 1 95.94 148 GLU B C 1
ATOM 2611 O O . GLU B 1 148 ? 3.066 -0.369 9.961 1 95.94 148 GLU B O 1
ATOM 2616 N N . ASP B 1 149 ? 3.697 0.613 11.867 1 97.44 149 ASP B N 1
ATOM 2617 C CA . ASP B 1 149 ? 2.4 1.26 12.039 1 97.44 149 ASP B CA 1
ATOM 2618 C C . ASP B 1 149 ? 2.115 2.238 10.906 1 97.44 149 ASP B C 1
ATOM 2620 O O . ASP B 1 149 ? 0.997 2.291 10.391 1 97.44 149 ASP B O 1
ATOM 2624 N N . PHE B 1 150 ? 3.086 2.984 10.57 1 98.12 150 PHE B N 1
ATOM 2625 C CA . PHE B 1 150 ? 2.949 3.957 9.492 1 98.12 150 PHE B CA 1
ATOM 2626 C C . PHE B 1 150 ? 2.623 3.266 8.18 1 98.12 150 PHE B C 1
ATOM 2628 O O . PHE B 1 150 ? 1.717 3.686 7.457 1 98.12 150 PHE B O 1
ATOM 2635 N N . MET B 1 151 ? 3.363 2.197 7.883 1 97.38 151 MET B N 1
ATOM 2636 C CA . MET B 1 151 ? 3.15 1.425 6.664 1 97.38 151 MET B CA 1
ATOM 2637 C C . MET B 1 151 ? 1.741 0.84 6.629 1 97.38 151 MET B C 1
ATOM 2639 O O . MET B 1 151 ? 1.089 0.842 5.586 1 97.38 151 MET B O 1
ATOM 2643 N N . SER B 1 152 ? 1.25 0.385 7.703 1 97.5 152 SER B N 1
ATOM 2644 C CA . SER B 1 152 ? -0.088 -0.192 7.785 1 97.5 152 SER B CA 1
ATOM 2645 C C . SER B 1 152 ? -1.16 0.861 7.527 1 97.5 152 SER B C 1
ATOM 2647 O O . SER B 1 152 ? -2.166 0.583 6.871 1 97.5 152 SER B O 1
ATOM 2649 N N . ALA B 1 153 ? -0.858 1.995 7.98 1 97.81 153 ALA B N 1
ATOM 2650 C CA . ALA B 1 153 ? -1.858 3.057 7.898 1 97.81 153 ALA B CA 1
ATOM 2651 C C . ALA B 1 153 ? -1.761 3.801 6.57 1 97.81 153 ALA B C 1
ATOM 2653 O O . ALA B 1 153 ? -2.773 4.246 6.027 1 97.81 153 ALA B O 1
ATOM 2654 N N . HIS B 1 154 ? -0.554 3.988 6.105 1 98.12 154 HIS B N 1
ATOM 2655 C CA . HIS B 1 154 ? -0.288 4.805 4.926 1 98.12 154 HIS B CA 1
ATOM 2656 C C . HIS B 1 154 ? 0.666 4.098 3.969 1 98.12 154 HIS B C 1
ATOM 2658 O O . HIS B 1 154 ? 1.735 4.625 3.65 1 98.12 154 HIS B O 1
ATOM 2664 N N . LEU B 1 155 ? 0.206 3.049 3.434 1 97.94 155 LEU B N 1
ATOM 2665 C CA . LEU B 1 155 ? 1.036 2.113 2.68 1 97.94 155 LEU B CA 1
ATOM 2666 C C . LEU B 1 155 ? 1.648 2.793 1.459 1 97.94 155 LEU B C 1
ATOM 2668 O O . LEU B 1 155 ? 2.844 2.643 1.194 1 97.94 155 LEU B O 1
ATOM 2672 N N . LYS B 1 156 ? 0.805 3.521 0.735 1 97.5 156 LYS B N 1
ATOM 2673 C CA . LYS B 1 156 ? 1.304 4.16 -0.479 1 97.5 156 LYS B CA 1
ATOM 2674 C C . LYS B 1 156 ? 2.408 5.164 -0.159 1 97.5 156 LYS B C 1
ATOM 2676 O O . LYS B 1 156 ? 3.436 5.203 -0.838 1 97.5 156 LYS B O 1
ATOM 2681 N N . LEU B 1 157 ? 2.23 5.922 0.842 1 97.75 157 LEU B N 1
ATOM 2682 C CA . LEU B 1 157 ? 3.219 6.914 1.257 1 97.75 157 LEU B CA 1
ATOM 2683 C C . LEU B 1 157 ? 4.5 6.234 1.73 1 97.75 157 LEU B C 1
ATOM 2685 O O . LEU B 1 157 ? 5.602 6.668 1.385 1 97.75 157 LEU B O 1
ATOM 2689 N N . ALA B 1 158 ? 4.328 5.211 2.514 1 98.19 158 ALA B N 1
ATOM 2690 C CA . ALA B 1 158 ? 5.477 4.449 3.002 1 98.19 158 ALA B CA 1
ATOM 2691 C C . ALA B 1 158 ? 6.258 3.83 1.846 1 98.19 158 ALA B C 1
ATOM 2693 O O . ALA B 1 158 ? 7.488 3.871 1.826 1 98.19 158 ALA B O 1
ATOM 2694 N N . ALA B 1 159 ? 5.527 3.303 0.88 1 97.44 159 ALA B N 1
ATOM 2695 C CA . ALA B 1 159 ? 6.152 2.672 -0.279 1 97.44 159 ALA B CA 1
ATOM 2696 C C . ALA B 1 159 ? 6.961 3.686 -1.086 1 97.44 159 ALA B C 1
ATOM 2698 O O . ALA B 1 159 ? 8.055 3.379 -1.565 1 97.44 159 ALA B O 1
ATOM 2699 N N . ASP B 1 160 ? 6.41 4.844 -1.21 1 96 160 ASP B N 1
ATOM 2700 C CA . ASP B 1 160 ? 7.109 5.906 -1.929 1 96 160 ASP B CA 1
ATOM 2701 C C . ASP B 1 160 ? 8.438 6.242 -1.252 1 96 160 ASP B C 1
ATOM 2703 O O . ASP B 1 160 ? 9.445 6.453 -1.927 1 96 160 ASP B O 1
ATOM 2707 N N . VAL B 1 161 ? 8.438 6.281 0.02 1 97.31 161 VAL B N 1
ATOM 2708 C CA . VAL B 1 161 ? 9.648 6.578 0.778 1 97.31 161 VAL B CA 1
ATOM 2709 C C . VAL B 1 161 ? 10.672 5.461 0.576 1 97.31 161 VAL B C 1
ATOM 2711 O O . VAL B 1 161 ? 11.852 5.73 0.335 1 97.31 161 VAL B O 1
ATOM 2714 N N . MET B 1 162 ? 10.203 4.23 0.677 1 96.81 162 MET B N 1
ATOM 2715 C CA . MET B 1 162 ? 11.102 3.094 0.52 1 96.81 162 MET B CA 1
ATOM 2716 C C . MET B 1 162 ? 11.695 3.061 -0.883 1 96.81 162 MET B C 1
ATOM 2718 O O . MET B 1 162 ? 12.875 2.746 -1.055 1 96.81 162 MET B O 1
ATOM 2722 N N . LEU B 1 163 ? 10.852 3.355 -1.838 1 96.06 163 LEU B N 1
ATOM 2723 C CA . LEU B 1 163 ? 11.344 3.4 -3.211 1 96.06 163 LEU B CA 1
ATOM 2724 C C . LEU B 1 163 ? 12.445 4.441 -3.357 1 96.06 163 LEU B C 1
ATOM 2726 O O . LEU B 1 163 ? 13.461 4.188 -4.004 1 96.06 163 LEU B O 1
ATOM 2730 N N . LYS B 1 164 ? 12.305 5.605 -2.752 1 95 164 LYS B N 1
ATOM 2731 C CA . LYS B 1 164 ? 13.312 6.664 -2.799 1 95 164 LYS B CA 1
ATOM 2732 C C . LYS B 1 164 ? 14.594 6.238 -2.086 1 95 164 LYS B C 1
ATOM 2734 O O . LYS B 1 164 ? 15.688 6.621 -2.492 1 95 164 LYS B O 1
ATOM 2739 N N . LYS B 1 165 ? 14.445 5.508 -1.019 1 95.06 165 LYS B N 1
ATOM 2740 C CA . LYS B 1 165 ? 15.617 5.023 -0.296 1 95.06 165 LYS B CA 1
ATOM 2741 C C . LYS B 1 165 ? 16.406 4.02 -1.136 1 95.06 165 LYS B C 1
ATOM 2743 O O . LYS B 1 165 ? 17.641 4.02 -1.117 1 95.06 165 LYS B O 1
ATOM 2748 N N . ILE B 1 166 ? 15.656 3.172 -1.876 1 94.88 166 ILE B N 1
ATOM 2749 C CA . ILE B 1 166 ? 16.281 2.137 -2.699 1 94.88 166 ILE B CA 1
ATOM 2750 C C . ILE B 1 166 ? 16.922 2.773 -3.926 1 94.88 166 ILE B C 1
ATOM 2752 O O . ILE B 1 166 ? 18 2.361 -4.348 1 94.88 166 ILE B O 1
ATOM 2756 N N . CYS B 1 167 ? 16.203 3.771 -4.461 1 92.75 167 CYS B N 1
ATOM 2757 C CA . CYS B 1 167 ? 16.656 4.461 -5.66 1 92.75 167 CYS B CA 1
ATOM 2758 C C . CYS B 1 167 ? 16.938 5.934 -5.371 1 92.75 167 CYS B C 1
ATOM 2760 O O . CYS B 1 167 ? 16.172 6.805 -5.785 1 92.75 167 CYS B O 1
ATOM 2762 N N . PRO B 1 168 ? 17.984 6.281 -4.695 1 83.44 168 PRO B N 1
ATOM 2763 C CA . PRO B 1 168 ? 18.234 7.676 -4.332 1 83.44 168 PRO B CA 1
ATOM 2764 C C . PRO B 1 168 ? 18.453 8.57 -5.551 1 83.44 168 PRO B C 1
ATOM 2766 O O . PRO B 1 168 ? 18.25 9.781 -5.477 1 83.44 168 PRO B O 1
ATOM 2769 N N . GLY B 1 169 ? 18.875 8.102 -6.672 1 75.62 169 GLY B N 1
ATOM 2770 C CA . GLY B 1 169 ? 19.188 8.898 -7.852 1 75.62 169 GLY B CA 1
ATOM 2771 C C . GLY B 1 169 ? 17.938 9.312 -8.625 1 75.62 169 GLY B C 1
ATOM 2772 O O . GLY B 1 169 ? 18 10.18 -9.492 1 75.62 169 GLY B O 1
ATOM 2773 N N . ARG B 1 170 ? 16.859 8.695 -8.352 1 63.03 170 ARG B N 1
ATOM 2774 C CA . ARG B 1 170 ? 15.648 9.016 -9.102 1 63.03 170 ARG B CA 1
ATOM 2775 C C . ARG B 1 170 ? 15.031 10.32 -8.609 1 63.03 170 ARG B C 1
ATOM 2777 O O . ARG B 1 170 ? 14.93 10.547 -7.398 1 63.03 170 ARG B O 1
ATOM 2784 N N . ILE B 1 171 ? 15 11.422 -9.359 1 55.03 171 ILE B N 1
ATOM 2785 C CA . ILE B 1 171 ? 14.297 12.656 -9.039 1 55.03 171 ILE B CA 1
ATOM 2786 C C . ILE B 1 171 ? 12.805 12.367 -8.875 1 55.03 171 ILE B C 1
ATOM 2788 O O . ILE B 1 171 ? 12.141 11.922 -9.805 1 55.03 171 ILE B O 1
ATOM 2792 N N . TRP B 1 172 ? 12.344 11.977 -7.742 1 53.5 172 TRP B N 1
ATOM 2793 C CA . TRP B 1 172 ? 10.938 11.711 -7.473 1 53.5 172 TRP B CA 1
ATOM 2794 C C . TRP B 1 172 ? 10.148 13.008 -7.355 1 53.5 172 TRP B C 1
ATOM 2796 O O . TRP B 1 172 ? 10.594 13.953 -6.703 1 53.5 172 TRP B O 1
ATOM 2806 N N . GLN B 1 173 ? 9.281 13.391 -8.312 1 48.97 173 GLN B N 1
ATOM 2807 C CA . GLN B 1 173 ? 8.422 14.562 -8.195 1 48.97 173 GLN B CA 1
ATOM 2808 C C . GLN B 1 173 ? 7.316 14.328 -7.168 1 48.97 173 GLN B C 1
ATOM 2810 O O . GLN B 1 173 ? 6.883 13.195 -6.961 1 48.97 173 GLN B O 1
#